Protein AF-A0A2A4NKQ2-F1 (afdb_monomer)

Radius of gyration: 28.57 Å; Cα contacts (8 Å, |Δi|>4): 160; chains: 1; bounding box: 77×59×78 Å

Secondary structure (DSSP, 8-state):
-----HHHHHHHHHHHHHHHHHHHHHHHHHHHHHHHHHHHHHHHHHHHHHHHHHHHHHHHHHH---HHHHHHHHHHHHHHHTSS---HHHHHHHHHHHHHHHHHH---TTHHHHHHHHHHHHHHSTT-HHHHHHHHHHHHHTT-HHHHHHHHHHHHHHHHHTT-TTHHHHHHHHHHHHHHHS--

Structure (mmCIF, N/CA/C/O backbone):
data_AF-A0A2A4NKQ2-F1
#
_entry.id   AF-A0A2A4NKQ2-F1
#
loop_
_atom_site.group_PDB
_atom_site.id
_atom_site.type_symbol
_atom_site.label_atom_id
_atom_site.label_alt_id
_atom_site.label_comp_id
_atom_site.label_asym_id
_atom_site.label_entity_id
_atom_site.label_seq_id
_atom_site.pdbx_PDB_ins_code
_atom_site.Cartn_x
_atom_site.Cartn_y
_atom_site.Cartn_z
_atom_site.occupancy
_atom_site.B_iso_or_equiv
_atom_site.auth_seq_id
_atom_site.auth_comp_id
_atom_site.auth_asym_id
_atom_site.auth_atom_id
_atom_site.pdbx_PDB_model_num
ATOM 1 N N . MET A 1 1 ? 57.381 -32.556 -53.260 1.00 47.56 1 MET A N 1
ATOM 2 C CA . MET A 1 1 ? 55.908 -32.404 -53.300 1.00 47.56 1 MET A CA 1
ATOM 3 C C . MET A 1 1 ? 55.298 -33.378 -52.293 1.00 47.56 1 MET A C 1
ATOM 5 O O . MET A 1 1 ? 55.280 -34.574 -52.554 1.00 47.56 1 MET A O 1
ATOM 9 N N . ILE A 1 2 ? 54.915 -32.916 -51.099 1.00 49.97 2 ILE A N 1
ATOM 10 C CA . ILE A 1 2 ? 54.406 -33.795 -50.029 1.00 49.97 2 ILE A CA 1
ATOM 11 C C . ILE A 1 2 ? 52.926 -34.096 -50.314 1.00 49.97 2 ILE A C 1
ATOM 13 O O . ILE A 1 2 ? 52.083 -33.211 -50.200 1.00 49.97 2 ILE A O 1
ATOM 17 N N . LYS A 1 3 ? 52.595 -35.333 -50.713 1.00 57.56 3 LYS A N 1
ATOM 18 C CA . LYS A 1 3 ? 51.201 -35.795 -50.844 1.00 57.56 3 LYS A CA 1
ATOM 19 C C . LYS A 1 3 ? 50.626 -36.039 -49.445 1.00 57.56 3 LYS A C 1
ATOM 21 O O . LYS A 1 3 ? 50.961 -37.032 -48.804 1.00 57.56 3 LYS A O 1
ATOM 26 N N . MET A 1 4 ? 49.756 -35.151 -48.970 1.00 58.09 4 MET A N 1
ATOM 27 C CA . MET A 1 4 ? 48.982 -35.398 -47.749 1.00 58.09 4 MET A CA 1
ATOM 28 C C . MET A 1 4 ? 48.047 -36.602 -47.934 1.00 58.09 4 MET A C 1
ATOM 30 O O . MET A 1 4 ? 47.372 -36.732 -48.956 1.00 58.09 4 MET A O 1
ATOM 34 N N . LYS A 1 5 ? 47.986 -37.484 -46.927 1.00 72.19 5 LYS A N 1
ATOM 35 C CA . LYS A 1 5 ? 47.031 -38.603 -46.886 1.00 72.19 5 LYS A CA 1
ATOM 36 C C . LYS A 1 5 ? 45.604 -38.053 -46.738 1.00 72.19 5 LYS A C 1
ATOM 38 O O . LYS A 1 5 ? 45.394 -37.114 -45.974 1.00 72.19 5 LYS A O 1
ATOM 43 N N . LYS A 1 6 ? 44.615 -38.657 -47.416 1.00 73.81 6 LYS A N 1
ATOM 44 C CA . LYS A 1 6 ? 43.181 -38.278 -47.339 1.00 73.81 6 LYS A CA 1
ATOM 45 C C . LYS A 1 6 ? 42.664 -38.134 -45.896 1.00 73.81 6 LYS A C 1
ATOM 47 O O . LYS A 1 6 ? 41.862 -37.247 -45.632 1.00 73.81 6 LYS A O 1
ATOM 52 N N . SER A 1 7 ? 43.170 -38.945 -44.963 1.00 73.94 7 SER A N 1
ATOM 53 C CA . SER A 1 7 ? 42.863 -38.859 -43.526 1.00 73.94 7 SER A CA 1
ATOM 54 C C . SER A 1 7 ? 43.213 -37.500 -42.910 1.00 73.94 7 SER A C 1
ATOM 56 O O . SER A 1 7 ? 42.462 -36.989 -42.087 1.00 73.94 7 SER A O 1
ATOM 58 N N . ASN A 1 8 ? 44.316 -36.881 -43.340 1.00 77.62 8 ASN A N 1
ATOM 59 C CA . ASN A 1 8 ? 44.769 -35.592 -42.817 1.00 77.62 8 ASN A CA 1
ATOM 60 C C . ASN A 1 8 ? 43.910 -34.440 -43.351 1.00 77.62 8 ASN A C 1
ATOM 62 O O . ASN A 1 8 ? 43.733 -33.445 -42.659 1.00 77.62 8 ASN A O 1
ATOM 66 N N . ILE A 1 9 ? 43.356 -34.585 -44.560 1.00 78.81 9 ILE A N 1
ATOM 67 C CA . ILE A 1 9 ? 42.426 -33.609 -45.145 1.00 78.81 9 ILE A CA 1
ATOM 68 C C . ILE A 1 9 ? 41.095 -33.645 -44.387 1.00 78.81 9 ILE A C 1
ATOM 70 O O . ILE A 1 9 ? 40.606 -32.601 -43.977 1.00 78.81 9 ILE A O 1
ATOM 74 N N . ILE A 1 10 ? 40.553 -34.841 -44.124 1.00 80.62 10 ILE A N 1
ATOM 75 C CA . ILE A 1 10 ? 39.303 -35.010 -43.362 1.00 80.62 10 ILE A CA 1
ATOM 76 C C . ILE A 1 10 ? 39.453 -34.463 -41.937 1.00 80.62 10 ILE A C 1
ATOM 78 O O . ILE A 1 10 ? 38.580 -33.740 -41.460 1.00 80.62 10 ILE A O 1
ATOM 82 N N . LEU A 1 11 ? 40.578 -34.756 -41.275 1.00 81.56 11 LEU A N 1
ATOM 83 C CA . LEU A 1 11 ? 40.859 -34.243 -39.934 1.00 81.56 11 LEU A CA 1
ATOM 84 C C . LEU A 1 11 ? 40.981 -32.711 -39.921 1.00 81.56 11 LEU A C 1
ATOM 86 O O . LEU A 1 11 ? 40.411 -32.064 -39.047 1.00 81.56 11 LEU A O 1
ATOM 90 N N . ALA A 1 12 ? 41.669 -32.125 -40.905 1.00 81.06 12 ALA A N 1
ATOM 91 C CA . ALA A 1 12 ? 41.778 -30.674 -41.033 1.00 81.06 12 ALA A CA 1
ATOM 92 C C . ALA A 1 12 ? 40.407 -30.017 -41.267 1.00 81.06 12 ALA A C 1
ATOM 94 O O . ALA A 1 12 ? 40.087 -29.025 -40.616 1.00 81.06 12 ALA A O 1
ATOM 95 N N . SER A 1 13 ? 39.565 -30.592 -42.130 1.00 81.75 13 SER A N 1
ATOM 96 C CA . SER A 1 13 ? 38.202 -30.099 -42.364 1.00 81.75 13 SER A CA 1
ATOM 97 C C . SER A 1 13 ? 37.326 -30.179 -41.112 1.00 81.75 13 SER A C 1
ATOM 99 O O . SER A 1 13 ? 36.590 -29.236 -40.828 1.00 81.75 13 SER A O 1
ATOM 101 N N . LEU A 1 14 ? 37.431 -31.260 -40.332 1.00 87.12 14 LEU A N 1
ATOM 102 C CA . LEU A 1 14 ? 36.694 -31.409 -39.076 1.00 87.12 14 LEU A CA 1
ATOM 103 C C . LEU A 1 14 ? 37.141 -30.379 -38.027 1.00 87.12 14 LEU A C 1
ATOM 105 O O . LEU A 1 14 ? 36.300 -29.777 -37.364 1.00 87.12 14 LEU A O 1
ATOM 109 N N . LEU A 1 15 ? 38.448 -30.132 -37.904 1.00 88.00 15 LEU A N 1
ATOM 110 C CA . LEU A 1 15 ? 38.985 -29.124 -36.984 1.00 88.00 15 LEU A CA 1
ATOM 111 C C . LEU A 1 15 ? 38.539 -27.708 -37.362 1.00 88.00 15 LEU A C 1
ATOM 113 O O . LEU A 1 15 ? 38.156 -26.937 -36.485 1.00 88.00 15 LEU A O 1
ATOM 117 N N . VAL A 1 16 ? 38.527 -27.383 -38.658 1.00 87.50 16 VAL A N 1
ATOM 118 C CA . VAL A 1 16 ? 37.997 -26.102 -39.150 1.00 87.50 16 VAL A CA 1
ATOM 119 C C . VAL A 1 16 ? 36.506 -25.980 -38.837 1.00 87.50 16 VAL A C 1
ATOM 121 O O . VAL A 1 16 ? 36.079 -24.940 -38.344 1.00 87.50 16 VAL A O 1
ATOM 124 N N . PHE A 1 17 ? 35.717 -27.036 -39.050 1.00 87.81 17 PHE A N 1
ATOM 125 C CA . PHE A 1 17 ? 34.289 -27.029 -38.725 1.00 87.81 17 PHE A CA 1
ATOM 126 C C . PHE A 1 17 ? 34.034 -26.801 -37.227 1.00 87.81 17 PHE A C 1
ATOM 128 O O . PHE A 1 17 ? 33.224 -25.949 -36.870 1.00 87.81 17 PHE A O 1
ATOM 135 N N . ILE A 1 18 ? 34.764 -27.496 -36.347 1.00 88.12 18 ILE A N 1
ATOM 136 C CA . ILE A 1 18 ? 34.655 -27.325 -34.889 1.00 88.12 18 ILE A CA 1
ATOM 137 C C . ILE A 1 18 ? 35.057 -25.905 -34.475 1.00 88.12 18 ILE A C 1
ATOM 139 O O . ILE A 1 18 ? 34.362 -25.281 -33.671 1.00 88.12 18 ILE A O 1
ATOM 143 N N . ALA A 1 19 ? 36.144 -25.366 -35.033 1.00 87.12 19 ALA A N 1
ATOM 144 C CA . ALA A 1 19 ? 36.579 -24.002 -34.747 1.00 87.12 19 ALA A CA 1
ATOM 145 C C . ALA A 1 19 ? 35.519 -22.970 -35.169 1.00 87.12 19 ALA A C 1
ATOM 147 O O . ALA A 1 19 ? 35.167 -22.099 -34.375 1.00 87.12 19 ALA A O 1
ATOM 148 N N . VAL A 1 20 ? 34.950 -23.105 -36.373 1.00 85.31 20 VAL A N 1
ATOM 149 C CA . VAL A 1 20 ? 33.880 -22.220 -36.864 1.00 85.31 20 VAL A CA 1
ATOM 150 C C . VAL A 1 20 ? 32.626 -22.338 -35.997 1.00 85.31 20 VAL A C 1
ATOM 152 O O . VAL A 1 20 ? 32.102 -21.316 -35.563 1.00 85.31 20 VAL A O 1
ATOM 155 N N . ALA A 1 21 ? 32.178 -23.553 -35.670 1.00 83.75 21 ALA A N 1
ATOM 156 C CA . ALA A 1 21 ? 31.016 -23.769 -34.805 1.00 83.75 21 ALA A CA 1
ATOM 157 C C . ALA A 1 21 ? 31.212 -23.154 -33.407 1.00 83.75 21 ALA A C 1
ATOM 159 O O . ALA A 1 21 ? 30.302 -22.527 -32.869 1.00 83.75 21 ALA A O 1
ATOM 160 N N . THR A 1 22 ? 32.418 -23.265 -32.843 1.00 82.31 22 THR A N 1
ATOM 161 C CA . THR A 1 22 ? 32.756 -22.680 -31.536 1.00 82.31 22 THR A CA 1
ATOM 162 C C . THR A 1 22 ? 32.746 -21.150 -31.583 1.00 82.31 22 THR A C 1
ATOM 164 O O . THR A 1 22 ? 32.275 -20.504 -30.649 1.00 82.31 22 THR A O 1
ATOM 167 N N . ILE A 1 23 ? 33.238 -20.552 -32.674 1.00 85.06 23 ILE A N 1
ATOM 168 C CA . ILE A 1 23 ? 33.187 -19.099 -32.888 1.00 85.06 23 ILE A CA 1
ATOM 169 C C . ILE A 1 23 ? 31.735 -18.624 -33.004 1.00 85.06 23 ILE A C 1
ATOM 171 O O . ILE A 1 23 ? 31.374 -17.660 -32.334 1.00 85.06 23 ILE A O 1
ATOM 175 N N . VAL A 1 24 ? 30.898 -19.313 -33.788 1.00 80.12 24 VAL A N 1
ATOM 176 C CA . VAL A 1 24 ? 29.474 -18.968 -33.955 1.00 80.12 24 VAL A CA 1
ATOM 177 C C . VAL A 1 24 ? 28.731 -19.036 -32.619 1.00 80.12 24 VAL A C 1
ATOM 179 O O . VAL A 1 24 ? 28.112 -18.052 -32.226 1.00 80.12 24 VAL A O 1
ATOM 182 N N . LEU A 1 25 ? 28.878 -20.128 -31.859 1.00 79.25 25 LEU A N 1
ATOM 183 C CA . LEU A 1 25 ? 28.248 -20.265 -30.539 1.00 79.25 25 LEU A CA 1
ATOM 184 C C . LEU A 1 25 ? 28.703 -19.178 -29.553 1.00 79.25 25 LEU A C 1
ATOM 186 O O . LEU A 1 25 ? 27.893 -18.657 -28.788 1.00 79.25 25 LEU A O 1
ATOM 190 N N . ASN A 1 26 ? 29.984 -18.801 -29.581 1.00 83.00 26 ASN A N 1
ATOM 191 C CA . ASN A 1 26 ? 30.499 -17.716 -28.747 1.00 83.00 26 ASN A CA 1
ATOM 192 C C . ASN A 1 26 ? 29.949 -16.341 -29.153 1.00 83.00 26 ASN A C 1
ATOM 194 O O . ASN A 1 26 ? 29.740 -15.495 -28.282 1.00 83.00 26 ASN A O 1
ATOM 198 N N . ILE A 1 27 ? 29.730 -16.095 -30.449 1.00 78.25 27 ILE A N 1
ATOM 199 C CA . ILE A 1 27 ? 29.107 -14.857 -30.936 1.00 78.25 27 ILE A CA 1
ATOM 200 C C . ILE A 1 27 ? 27.643 -14.804 -30.490 1.00 78.25 27 ILE A C 1
ATOM 202 O O . ILE A 1 27 ? 27.248 -13.815 -29.873 1.00 78.25 27 ILE A O 1
ATOM 206 N N . ASP A 1 28 ? 26.875 -15.875 -30.702 1.00 73.44 28 ASP A N 1
ATOM 207 C CA . ASP A 1 28 ? 25.464 -15.954 -30.300 1.00 73.44 28 ASP A CA 1
ATOM 208 C C . ASP A 1 28 ? 25.292 -15.795 -28.784 1.00 73.44 28 ASP A C 1
ATOM 210 O O . ASP A 1 28 ? 24.414 -15.064 -28.318 1.00 73.44 28 ASP A O 1
ATOM 214 N N . PHE A 1 29 ? 26.163 -16.428 -27.990 1.00 77.31 29 PHE A N 1
ATOM 215 C CA . PHE A 1 29 ? 26.170 -16.268 -26.537 1.00 77.31 29 PHE A CA 1
ATOM 216 C C . PHE A 1 29 ? 26.411 -14.809 -26.127 1.00 77.31 29 PHE A C 1
ATOM 218 O O . PHE A 1 29 ? 25.642 -14.255 -25.340 1.00 77.31 29 PHE A O 1
ATOM 225 N N . LYS A 1 30 ? 27.429 -14.153 -26.701 1.00 80.12 30 LYS A N 1
ATOM 226 C CA . LYS A 1 30 ? 27.732 -12.744 -26.405 1.00 80.12 30 LYS A CA 1
ATOM 227 C C . LYS A 1 30 ? 26.611 -11.804 -26.844 1.00 80.12 30 LYS A C 1
ATOM 229 O O . LYS A 1 30 ? 26.289 -10.873 -26.113 1.00 80.12 30 LYS A O 1
ATOM 234 N N . MET A 1 31 ? 25.994 -12.042 -28.002 1.00 70.19 31 MET A N 1
ATOM 235 C CA . MET A 1 31 ? 24.856 -11.244 -28.469 1.00 70.19 31 MET A CA 1
ATOM 236 C C . MET A 1 31 ? 23.655 -11.360 -27.523 1.00 70.19 31 MET A C 1
ATOM 238 O O . MET A 1 31 ? 23.032 -10.350 -27.194 1.00 70.19 31 MET A O 1
ATOM 242 N N . ASN A 1 32 ? 23.368 -12.565 -27.024 1.00 76.88 32 ASN A N 1
ATOM 243 C CA . ASN A 1 32 ? 22.313 -12.779 -26.033 1.00 76.88 32 ASN A CA 1
ATOM 244 C C . ASN A 1 32 ? 22.626 -12.115 -24.685 1.00 76.88 32 ASN A C 1
ATOM 246 O O . ASN A 1 32 ? 21.731 -11.540 -24.064 1.00 76.88 32 ASN A O 1
ATOM 250 N N . GLU A 1 33 ? 23.886 -12.146 -24.245 1.00 81.88 33 GLU A N 1
ATOM 251 C CA . GLU A 1 33 ? 24.326 -11.463 -23.026 1.00 81.88 33 GLU A CA 1
ATOM 252 C C . GLU A 1 33 ? 24.144 -9.939 -23.129 1.00 81.88 33 GLU A C 1
ATOM 254 O O . GLU A 1 33 ? 23.622 -9.318 -22.202 1.00 81.88 33 GLU A O 1
ATOM 259 N N . VAL A 1 34 ? 24.515 -9.335 -24.265 1.00 79.75 34 VAL A N 1
ATOM 260 C CA . VAL A 1 34 ? 24.321 -7.897 -24.524 1.00 79.75 34 VAL A CA 1
ATOM 261 C C . VAL A 1 34 ? 22.834 -7.542 -24.529 1.00 79.75 34 VAL A C 1
ATOM 263 O O . VAL A 1 34 ? 22.413 -6.666 -23.778 1.00 79.75 34 VAL A O 1
ATOM 266 N N . ALA A 1 35 ? 22.007 -8.281 -25.274 1.00 76.81 35 ALA A N 1
ATOM 267 C CA . ALA A 1 35 ? 20.566 -8.027 -25.326 1.00 76.81 35 ALA A CA 1
ATOM 268 C C . ALA A 1 35 ? 19.883 -8.174 -23.952 1.00 76.81 35 ALA A C 1
ATOM 270 O O . ALA A 1 35 ? 18.901 -7.486 -23.658 1.00 76.81 35 ALA A O 1
ATOM 271 N N . TYR A 1 36 ? 20.379 -9.074 -23.100 1.00 75.94 36 TYR A N 1
ATOM 272 C CA . TYR A 1 36 ? 19.908 -9.214 -21.725 1.00 75.94 36 TYR A CA 1
ATOM 273 C C . TYR A 1 36 ? 20.306 -8.013 -20.854 1.00 75.94 36 TYR A C 1
ATOM 275 O O . TYR A 1 36 ? 19.460 -7.488 -20.122 1.00 75.94 36 TYR A O 1
ATOM 283 N N . LYS A 1 37 ? 21.558 -7.546 -20.958 1.00 77.00 37 LYS A N 1
ATOM 284 C CA . LYS A 1 37 ? 22.044 -6.352 -20.247 1.00 77.00 37 LYS A CA 1
ATOM 285 C C . LYS A 1 37 ? 21.251 -5.107 -20.634 1.00 77.00 37 LYS A C 1
ATOM 287 O O . LYS A 1 37 ? 20.730 -4.446 -19.741 1.00 77.00 37 LYS A O 1
ATOM 292 N N . ASP A 1 38 ? 21.026 -4.872 -21.924 1.00 79.00 38 ASP A N 1
ATOM 293 C CA . ASP A 1 38 ? 20.244 -3.725 -22.406 1.00 79.00 38 ASP A CA 1
ATOM 294 C C . ASP A 1 38 ? 18.814 -3.732 -21.842 1.00 79.00 38 ASP A C 1
ATOM 296 O O . ASP A 1 38 ? 18.290 -2.714 -21.381 1.00 79.00 38 ASP A O 1
ATOM 300 N N . LYS A 1 39 ? 18.165 -4.905 -21.809 1.00 76.94 39 LYS A N 1
ATOM 301 C CA . LYS A 1 39 ? 16.825 -5.052 -21.215 1.00 76.94 39 LYS A CA 1
ATOM 302 C C . LYS A 1 39 ? 16.825 -4.761 -19.715 1.00 76.94 39 LYS A C 1
ATOM 304 O O . LYS A 1 39 ? 15.887 -4.127 -19.224 1.00 76.94 39 LYS A O 1
ATOM 309 N N . MET A 1 40 ? 17.849 -5.212 -18.992 1.00 75.75 40 MET A N 1
ATOM 310 C CA . MET A 1 40 ? 18.010 -4.921 -17.566 1.00 75.75 40 MET A CA 1
ATOM 311 C C . MET A 1 40 ? 18.240 -3.428 -17.321 1.00 75.75 40 MET A C 1
ATOM 313 O O . MET A 1 40 ? 17.573 -2.853 -16.463 1.00 75.75 40 MET A O 1
ATOM 317 N N . GLU A 1 41 ? 19.102 -2.777 -18.100 1.00 76.88 41 GLU A N 1
ATOM 318 C CA . GLU A 1 41 ? 19.365 -1.338 -17.991 1.00 76.88 41 GLU A CA 1
ATOM 319 C C . GLU A 1 41 ? 18.103 -0.509 -18.251 1.00 76.88 41 GLU A C 1
ATOM 321 O O . GLU A 1 41 ? 17.759 0.370 -17.456 1.00 76.88 41 GLU A O 1
ATOM 326 N N . ILE A 1 42 ? 17.336 -0.846 -19.295 1.00 77.94 42 ILE A N 1
ATOM 327 C CA . ILE A 1 42 ? 16.048 -0.201 -19.582 1.00 77.94 42 ILE A CA 1
ATOM 328 C C . ILE A 1 42 ? 15.061 -0.409 -18.425 1.00 77.94 42 ILE A C 1
ATOM 330 O O . ILE A 1 42 ? 14.342 0.526 -18.055 1.00 77.94 42 ILE A O 1
ATOM 334 N N . LYS A 1 43 ? 15.008 -1.615 -17.841 1.00 84.25 43 LYS A N 1
ATOM 335 C CA . LYS A 1 43 ? 14.144 -1.908 -16.687 1.00 84.25 43 LYS A CA 1
ATOM 336 C C . LYS A 1 43 ? 14.531 -1.042 -15.484 1.00 84.25 43 LYS A C 1
ATOM 338 O O . LYS A 1 43 ? 13.657 -0.396 -14.907 1.00 84.25 43 LYS A O 1
ATOM 343 N N . VAL A 1 44 ? 15.819 -0.983 -15.142 1.00 84.31 44 VAL A N 1
ATOM 344 C CA . VAL A 1 44 ? 16.338 -0.196 -14.010 1.00 84.31 44 VAL A CA 1
ATOM 345 C C . VAL A 1 44 ? 16.083 1.296 -14.217 1.00 84.31 44 VAL A C 1
ATOM 347 O O . VAL A 1 44 ? 15.589 1.970 -13.312 1.00 84.31 44 VAL A O 1
ATOM 350 N N . PHE A 1 45 ? 16.340 1.818 -15.419 1.00 85.75 45 PHE A N 1
ATOM 351 C CA . PHE A 1 45 ? 16.077 3.218 -15.744 1.00 85.75 45 PHE A CA 1
ATOM 352 C C . PHE A 1 45 ? 14.592 3.577 -15.583 1.00 85.75 45 PHE A C 1
ATOM 354 O O . PHE A 1 45 ? 14.255 4.573 -14.936 1.00 85.75 45 PHE A O 1
ATOM 361 N N . LYS A 1 46 ? 13.687 2.747 -16.122 1.00 89.12 46 LYS A N 1
ATOM 362 C CA . LYS A 1 46 ? 12.235 2.949 -15.980 1.00 89.12 46 LYS A CA 1
ATOM 363 C C . LYS A 1 46 ? 11.789 2.884 -14.521 1.00 89.12 46 LYS A C 1
ATOM 365 O O . LYS A 1 46 ? 11.016 3.739 -14.097 1.00 89.12 46 LYS A O 1
ATOM 370 N N . LEU A 1 47 ? 12.298 1.921 -13.752 1.00 90.38 47 LEU A N 1
ATOM 371 C CA . LEU A 1 47 ? 11.978 1.780 -12.333 1.00 90.38 47 LEU A CA 1
ATOM 372 C C . LEU A 1 47 ? 12.397 3.021 -11.534 1.00 90.38 47 LEU A C 1
ATOM 374 O O . LEU A 1 47 ? 11.594 3.563 -10.777 1.00 90.38 47 LEU A O 1
ATOM 378 N N . ASN A 1 48 ? 13.618 3.517 -11.752 1.00 92.38 48 ASN A N 1
ATOM 379 C CA . ASN A 1 48 ? 14.113 4.728 -11.095 1.00 92.38 48 ASN A CA 1
ATOM 380 C C . ASN A 1 48 ? 13.260 5.954 -11.435 1.00 92.38 48 ASN A C 1
ATOM 382 O O . ASN A 1 48 ? 12.968 6.770 -10.558 1.00 92.38 48 ASN A O 1
ATOM 386 N N . LYS A 1 49 ? 12.810 6.067 -12.691 1.00 95.06 49 LYS A N 1
ATOM 387 C CA . LYS A 1 49 ? 11.867 7.113 -13.093 1.00 95.06 49 LYS A CA 1
ATOM 388 C C . LYS A 1 49 ? 10.539 6.987 -12.343 1.00 95.06 49 LYS A C 1
ATOM 390 O O . LYS A 1 49 ? 10.099 7.968 -11.754 1.00 95.06 49 LYS A O 1
ATOM 395 N N . TYR A 1 50 ? 9.931 5.800 -12.308 1.00 95.81 50 TYR A N 1
ATOM 396 C CA . TYR A 1 50 ? 8.660 5.585 -11.605 1.00 95.81 50 TYR A CA 1
ATOM 397 C C . TYR A 1 50 ? 8.762 5.863 -10.108 1.00 95.81 50 TYR A C 1
ATOM 399 O O . TYR A 1 50 ? 7.876 6.505 -9.550 1.00 95.81 50 TYR A O 1
ATOM 407 N N . ARG A 1 51 ? 9.864 5.461 -9.470 1.00 96.75 51 ARG A N 1
ATOM 408 C CA . ARG A 1 51 ? 10.138 5.783 -8.069 1.00 96.75 51 ARG A CA 1
ATOM 409 C C . ARG A 1 51 ? 10.209 7.292 -7.837 1.00 96.75 51 ARG A C 1
ATOM 411 O O . ARG A 1 51 ? 9.575 7.807 -6.919 1.00 96.75 51 ARG A O 1
ATOM 418 N N . LYS A 1 52 ? 10.965 8.013 -8.672 1.00 97.50 52 LYS A N 1
ATOM 419 C CA . LYS A 1 52 ? 11.063 9.477 -8.585 1.00 97.50 52 LYS A CA 1
ATOM 420 C C . LYS A 1 52 ? 9.692 10.128 -8.763 1.00 97.50 52 LYS A C 1
ATOM 422 O O . LYS A 1 52 ? 9.318 10.983 -7.965 1.00 97.50 52 LYS A O 1
ATOM 427 N N . ASP A 1 53 ? 8.943 9.706 -9.778 1.00 97.94 53 ASP A N 1
ATOM 428 C CA . ASP A 1 53 ? 7.614 10.239 -10.073 1.00 97.94 53 ASP A CA 1
ATOM 429 C C . ASP A 1 53 ? 6.641 9.995 -8.909 1.00 97.94 53 ASP A C 1
ATOM 431 O O . ASP A 1 53 ? 5.912 10.917 -8.538 1.00 97.94 53 ASP A O 1
ATOM 435 N N . PHE A 1 54 ? 6.677 8.805 -8.297 1.00 98.25 54 PHE A N 1
ATOM 436 C CA . PHE A 1 54 ? 5.926 8.477 -7.084 1.00 98.25 54 PHE A CA 1
ATOM 437 C C . PHE A 1 54 ? 6.214 9.475 -5.958 1.00 98.25 54 PHE A C 1
ATOM 439 O O . PHE A 1 54 ? 5.284 10.139 -5.496 1.00 98.25 54 PHE A O 1
ATOM 446 N N . HIS A 1 55 ? 7.481 9.648 -5.567 1.00 98.06 55 HIS A N 1
ATOM 447 C CA . HIS A 1 55 ? 7.835 10.556 -4.473 1.00 98.06 55 HIS A CA 1
ATOM 448 C C . HIS A 1 55 ? 7.437 12.004 -4.773 1.00 98.06 55 HIS A C 1
ATOM 450 O O . HIS A 1 55 ? 6.843 12.652 -3.921 1.00 98.06 55 HIS A O 1
ATOM 456 N N . VAL A 1 56 ? 7.676 12.490 -5.997 1.00 98.31 56 VAL A N 1
ATOM 457 C CA . VAL A 1 56 ? 7.253 13.841 -6.404 1.00 98.31 56 VAL A CA 1
ATOM 458 C C . VAL A 1 56 ? 5.737 14.004 -6.283 1.00 98.31 56 VAL A C 1
ATOM 460 O O . VAL A 1 56 ? 5.272 15.007 -5.753 1.00 98.31 56 VAL A O 1
ATOM 463 N N . SER A 1 57 ? 4.954 13.027 -6.748 1.00 98.12 57 SER A N 1
ATOM 464 C CA . SER A 1 57 ? 3.490 13.107 -6.655 1.00 98.12 57 SER A CA 1
ATOM 465 C C . SER A 1 57 ? 2.967 13.021 -5.226 1.00 98.12 57 SER A C 1
ATOM 467 O O . SER A 1 57 ? 1.973 13.664 -4.904 1.00 98.12 57 SER A O 1
ATOM 469 N N . LEU A 1 58 ? 3.647 12.267 -4.362 1.00 97.44 58 LEU A N 1
ATOM 470 C CA . LEU A 1 58 ? 3.298 12.171 -2.953 1.00 97.44 58 LEU A CA 1
ATOM 471 C C . LEU A 1 58 ? 3.578 13.486 -2.214 1.00 97.44 58 LEU A C 1
ATOM 473 O O . LEU A 1 58 ? 2.755 13.897 -1.403 1.00 97.44 58 LEU A O 1
ATOM 477 N N . GLU A 1 59 ? 4.691 14.164 -2.504 1.00 97.44 59 GLU A N 1
ATOM 478 C CA . GLU A 1 59 ? 4.953 15.501 -1.951 1.00 97.44 59 GLU A CA 1
ATOM 479 C C . GLU A 1 59 ? 3.922 16.522 -2.452 1.00 97.44 59 GLU A C 1
ATOM 481 O O . GLU A 1 59 ? 3.308 17.210 -1.646 1.00 97.44 59 GLU A O 1
ATOM 486 N N . GLN A 1 60 ? 3.604 16.528 -3.751 1.00 97.00 60 GLN A N 1
A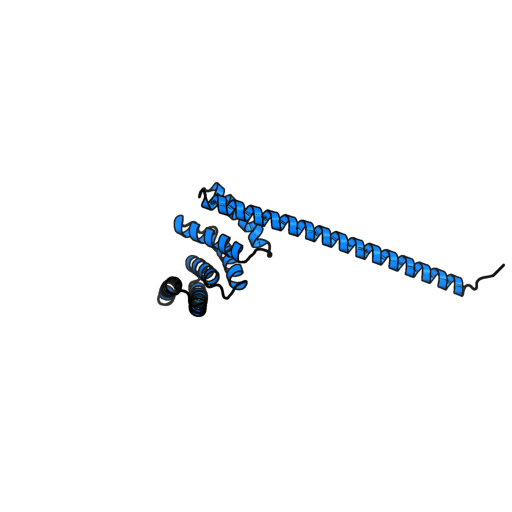TOM 487 C CA . GLN A 1 60 ? 2.549 17.393 -4.305 1.00 97.00 60 GLN A CA 1
ATOM 488 C C . GLN A 1 60 ? 1.182 17.169 -3.643 1.00 97.00 60 GLN A C 1
ATOM 490 O O . GLN A 1 60 ? 0.429 18.120 -3.436 1.00 97.00 60 GLN A O 1
ATOM 495 N N . LEU A 1 61 ? 0.854 15.914 -3.317 1.00 95.62 61 LEU A N 1
ATOM 496 C CA . LEU A 1 61 ? -0.374 15.568 -2.609 1.00 95.62 61 LEU A CA 1
ATOM 497 C C . LEU A 1 61 ? -0.388 16.126 -1.178 1.00 95.62 61 LEU A C 1
ATOM 499 O O . LEU A 1 61 ? -1.429 16.600 -0.726 1.00 95.62 61 LEU A O 1
ATOM 503 N N . LYS A 1 62 ? 0.751 16.073 -0.474 1.00 93.31 62 LYS A N 1
ATOM 504 C CA . LYS A 1 62 ? 0.901 16.635 0.879 1.00 93.31 62 LYS A CA 1
ATOM 505 C C . LYS A 1 62 ? 0.817 18.158 0.874 1.00 93.31 62 LYS A C 1
ATOM 507 O O . LYS A 1 62 ? 0.181 18.718 1.761 1.00 93.31 62 LYS A O 1
ATOM 512 N N . ASP A 1 63 ? 1.428 18.800 -0.120 1.00 94.12 63 ASP A N 1
ATOM 513 C CA . ASP A 1 63 ? 1.417 20.256 -0.270 1.00 94.12 63 ASP A CA 1
ATOM 514 C C . ASP A 1 63 ? 0.013 20.776 -0.593 1.00 94.12 63 ASP A C 1
ATOM 516 O O . ASP A 1 63 ? -0.411 21.818 -0.092 1.00 94.12 63 ASP A O 1
ATOM 520 N N . SER A 1 64 ? -0.725 20.061 -1.448 1.00 94.19 64 SER A N 1
ATOM 521 C CA . SER A 1 64 ? -2.074 20.455 -1.841 1.00 94.19 64 SER A CA 1
ATOM 522 C C . SER A 1 64 ? -2.932 19.258 -2.250 1.00 94.19 64 SER A C 1
ATOM 524 O O . SER A 1 64 ? -2.738 18.646 -3.306 1.00 94.19 64 SER A O 1
ATOM 526 N N . MET A 1 65 ? -3.947 18.969 -1.436 1.00 91.69 65 MET A N 1
ATOM 527 C CA . MET A 1 65 ? -4.932 17.923 -1.699 1.00 91.69 65 MET A CA 1
ATOM 528 C C . MET A 1 65 ? -5.975 18.410 -2.718 1.00 91.69 65 MET A C 1
ATOM 530 O O . MET A 1 65 ? -7.024 18.944 -2.364 1.00 91.69 65 MET A O 1
ATOM 534 N N . THR A 1 66 ? -5.668 18.240 -4.005 1.00 95.12 66 THR A N 1
ATOM 535 C CA . THR A 1 66 ? -6.589 18.497 -5.126 1.00 95.12 66 THR A CA 1
ATOM 536 C C . THR A 1 66 ? -6.881 17.205 -5.880 1.00 95.12 66 THR A C 1
ATOM 538 O O . THR A 1 66 ? -6.042 16.306 -5.894 1.00 95.12 66 THR A O 1
ATOM 541 N N . ILE A 1 67 ? -8.019 17.131 -6.584 1.00 93.31 67 ILE A N 1
ATOM 542 C CA . ILE A 1 67 ? -8.370 15.972 -7.433 1.00 93.31 67 ILE A CA 1
ATOM 543 C C . ILE A 1 67 ? -7.243 15.666 -8.432 1.00 93.31 67 ILE A C 1
ATOM 545 O O . ILE A 1 67 ? -6.813 14.528 -8.562 1.00 93.31 67 ILE A O 1
ATOM 549 N N . LYS A 1 68 ? -6.668 16.698 -9.061 1.00 96.69 68 LYS A N 1
ATOM 550 C CA . LYS A 1 68 ? -5.543 16.541 -9.994 1.00 96.69 68 LYS A CA 1
ATOM 551 C C . LYS A 1 68 ? -4.312 15.906 -9.335 1.00 96.69 68 LYS A C 1
ATOM 553 O O . LYS A 1 68 ? -3.666 15.048 -9.939 1.00 96.69 68 LYS A O 1
ATOM 558 N N . ASN A 1 69 ? -3.955 16.347 -8.128 1.00 97.12 69 ASN A N 1
ATOM 559 C CA . ASN A 1 69 ? -2.806 15.794 -7.407 1.00 97.12 69 ASN A CA 1
ATOM 560 C C . ASN A 1 69 ? -3.092 14.368 -6.925 1.00 97.12 69 ASN A C 1
ATOM 562 O O . ASN A 1 69 ? -2.202 13.524 -7.004 1.00 97.12 69 ASN A O 1
ATOM 566 N N . TRP A 1 70 ? -4.327 14.089 -6.508 1.00 97.19 70 TRP A N 1
ATOM 567 C CA . TRP A 1 70 ? -4.794 12.752 -6.152 1.00 97.19 70 TRP A CA 1
ATOM 568 C C . TRP A 1 70 ? -4.713 11.778 -7.333 1.00 97.19 70 TRP A C 1
ATOM 570 O O . TRP A 1 70 ? -4.049 10.748 -7.224 1.00 97.19 70 TRP A O 1
ATOM 580 N N . ASP A 1 71 ? -5.270 12.134 -8.491 1.00 97.19 71 ASP A N 1
ATOM 581 C CA . ASP A 1 71 ? -5.238 11.299 -9.699 1.00 97.19 71 ASP A CA 1
ATOM 582 C C . ASP A 1 71 ? -3.799 11.035 -10.165 1.00 97.19 71 ASP A C 1
ATOM 584 O O . ASP A 1 71 ? -3.418 9.900 -10.470 1.00 97.19 71 ASP A O 1
ATOM 588 N N . SER A 1 72 ? -2.962 12.081 -10.162 1.00 97.88 72 SER A N 1
ATOM 589 C CA . SER A 1 72 ? -1.527 11.987 -10.463 1.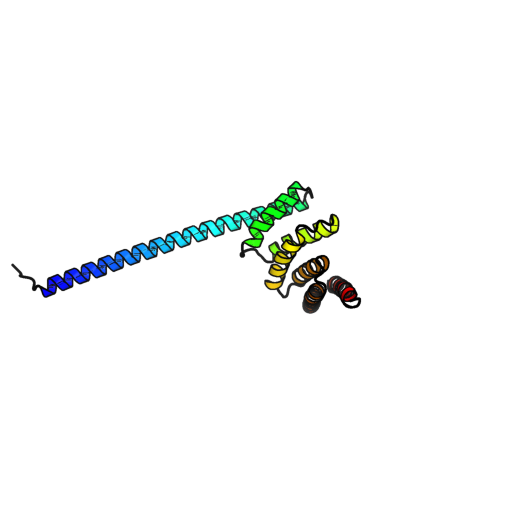00 97.88 72 SER A CA 1
ATOM 590 C C . SER A 1 72 ? -0.816 11.024 -9.509 1.00 97.88 72 SER A C 1
ATOM 592 O O . SER A 1 72 ? -0.044 10.166 -9.950 1.00 97.88 72 SER A O 1
ATOM 594 N N . PHE A 1 73 ? -1.098 11.133 -8.209 1.00 98.38 73 PHE A N 1
ATOM 595 C CA . PHE A 1 73 ? -0.539 10.265 -7.182 1.00 98.38 73 PHE A CA 1
ATOM 596 C C . PHE A 1 73 ? -0.977 8.807 -7.356 1.00 98.38 73 PHE A C 1
ATOM 598 O O . PHE A 1 73 ? -0.119 7.921 -7.355 1.00 98.38 73 PHE A O 1
ATOM 605 N N . ILE A 1 74 ? -2.271 8.533 -7.557 1.00 98.12 74 ILE A N 1
ATOM 606 C CA . ILE A 1 74 ? -2.783 7.171 -7.766 1.00 98.12 74 ILE A CA 1
ATOM 607 C C . ILE A 1 74 ? -2.150 6.532 -9.002 1.00 98.12 74 ILE A C 1
ATOM 609 O O . ILE A 1 74 ? -1.664 5.397 -8.932 1.00 98.12 74 ILE A O 1
ATOM 613 N N . PHE A 1 75 ? -2.089 7.262 -10.117 1.00 97.81 75 PHE A N 1
ATOM 614 C CA . PHE A 1 75 ? -1.498 6.766 -11.356 1.00 97.81 75 PHE A CA 1
ATOM 615 C C . PHE A 1 75 ? -0.016 6.399 -11.179 1.00 97.81 75 PHE A C 1
ATOM 617 O O . PHE A 1 75 ? 0.396 5.275 -11.477 1.00 97.81 75 PHE A O 1
ATOM 624 N N . LYS A 1 76 ? 0.791 7.316 -10.633 1.00 98.06 76 LYS A N 1
ATOM 625 C CA . LYS A 1 76 ? 2.239 7.110 -10.456 1.00 98.06 76 LYS A CA 1
ATOM 626 C C . LYS A 1 76 ? 2.554 6.049 -9.403 1.00 98.06 76 LYS A C 1
ATOM 628 O O . LYS A 1 76 ? 3.445 5.225 -9.618 1.00 98.06 76 LYS A O 1
ATOM 633 N N . SER A 1 77 ? 1.788 6.009 -8.312 1.00 97.75 77 SER A N 1
ATOM 634 C CA . SER A 1 77 ? 1.877 4.946 -7.304 1.00 97.75 77 SER A CA 1
ATOM 635 C C . SER A 1 77 ? 1.592 3.581 -7.915 1.00 97.75 77 SER A C 1
ATOM 637 O O . SER A 1 77 ? 2.324 2.630 -7.660 1.00 97.75 77 SER A O 1
ATOM 639 N N . THR A 1 78 ? 0.583 3.475 -8.781 1.00 96.62 78 THR A N 1
ATOM 640 C CA . THR A 1 78 ? 0.240 2.209 -9.440 1.00 96.62 78 THR A CA 1
ATOM 641 C C . THR A 1 78 ? 1.363 1.705 -10.337 1.00 96.62 78 THR A C 1
ATOM 643 O O . THR A 1 78 ? 1.702 0.523 -10.256 1.00 96.62 78 THR A O 1
ATOM 646 N N . LEU A 1 79 ? 1.987 2.583 -11.130 1.00 95.00 79 LEU A N 1
ATOM 647 C CA . LEU A 1 79 ? 3.129 2.219 -11.977 1.00 95.00 79 LEU A CA 1
ATOM 648 C C . LEU A 1 79 ? 4.325 1.721 -11.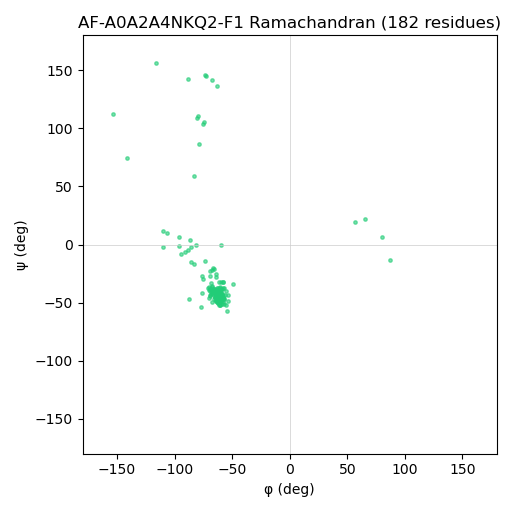156 1.00 95.00 79 LEU A C 1
ATOM 650 O O . LEU A 1 79 ? 4.921 0.697 -11.488 1.00 95.00 79 LEU A O 1
ATOM 654 N N . TYR A 1 80 ? 4.669 2.426 -10.077 1.00 97.00 80 TYR A N 1
ATOM 655 C CA . TYR A 1 80 ? 5.835 2.086 -9.266 1.00 97.00 80 TYR A CA 1
ATOM 656 C C . TYR A 1 80 ? 5.591 0.882 -8.345 1.00 97.00 80 TYR A C 1
ATOM 658 O O . TYR A 1 80 ? 6.324 -0.104 -8.408 1.00 97.00 80 TYR A O 1
ATOM 666 N N . LEU A 1 81 ? 4.542 0.909 -7.522 1.00 96.06 81 LEU A N 1
ATOM 667 C CA . LEU A 1 81 ? 4.295 -0.087 -6.468 1.00 96.06 81 LEU A CA 1
ATOM 668 C C . LEU A 1 81 ? 3.821 -1.450 -7.014 1.00 96.06 81 LEU A C 1
ATOM 670 O O . LEU A 1 81 ? 3.839 -2.470 -6.313 1.00 96.06 81 LEU A O 1
ATOM 674 N N . SER A 1 82 ? 3.418 -1.502 -8.286 1.00 90.31 82 SER A N 1
ATOM 675 C CA . SER A 1 82 ? 3.095 -2.755 -8.983 1.00 90.31 82 SER A CA 1
ATOM 676 C C . SER A 1 82 ? 4.296 -3.374 -9.706 1.00 90.31 82 SER A C 1
ATOM 678 O O . SER A 1 82 ? 4.184 -4.501 -10.176 1.00 90.31 82 SER A O 1
ATOM 680 N N . SER A 1 83 ? 5.449 -2.693 -9.756 1.00 87.31 83 SER A N 1
ATOM 681 C CA . SER A 1 83 ? 6.647 -3.158 -10.481 1.00 87.31 83 SER A CA 1
ATOM 682 C C . SER A 1 83 ? 7.298 -4.422 -9.904 1.00 87.31 83 SER A C 1
ATOM 684 O O . SER A 1 83 ? 8.045 -5.095 -10.608 1.00 87.31 83 SER A O 1
ATOM 686 N N . GLY A 1 84 ? 7.021 -4.744 -8.636 1.00 84.12 84 GLY A N 1
ATOM 687 C CA . GLY A 1 84 ? 7.642 -5.857 -7.908 1.00 84.12 84 GLY A CA 1
ATOM 688 C C . GLY A 1 84 ? 8.958 -5.499 -7.212 1.00 84.12 84 GLY A C 1
ATOM 689 O O . GLY A 1 84 ? 9.372 -6.233 -6.325 1.00 84.12 84 GLY A O 1
ATOM 690 N N . ASP A 1 85 ? 9.549 -4.350 -7.547 1.00 88.00 85 ASP A N 1
ATOM 691 C CA . ASP A 1 85 ? 10.850 -3.894 -7.036 1.00 88.00 85 ASP A CA 1
ATOM 692 C C . ASP A 1 85 ? 10.720 -2.684 -6.076 1.00 88.00 85 ASP A C 1
ATOM 694 O O . ASP A 1 85 ? 11.705 -2.020 -5.751 1.00 88.00 85 ASP A O 1
ATOM 698 N N . ALA A 1 86 ? 9.499 -2.351 -5.640 1.00 92.44 86 ALA A N 1
ATOM 699 C CA . ALA A 1 86 ? 9.249 -1.233 -4.732 1.00 92.44 86 ALA A CA 1
ATOM 700 C C . ALA A 1 86 ? 9.711 -1.540 -3.298 1.00 92.44 86 ALA A C 1
ATOM 702 O O . ALA A 1 86 ? 9.581 -2.662 -2.809 1.00 92.44 86 ALA A O 1
ATOM 703 N N . HIS A 1 87 ? 10.214 -0.524 -2.595 1.00 95.00 87 HIS A N 1
ATOM 704 C CA . HIS A 1 87 ? 10.583 -0.667 -1.187 1.00 95.00 87 HIS A CA 1
ATOM 705 C C . HIS A 1 87 ? 9.342 -0.742 -0.286 1.00 95.00 87 HIS A C 1
ATOM 707 O O . HIS A 1 87 ? 8.365 -0.024 -0.502 1.00 95.00 87 HIS A O 1
ATOM 713 N N . SER A 1 88 ? 9.415 -1.524 0.796 1.00 96.25 88 SER A N 1
ATOM 714 C CA . SER A 1 88 ? 8.313 -1.677 1.762 1.00 96.25 88 SER A CA 1
ATOM 715 C C . SER A 1 88 ? 7.866 -0.353 2.389 1.00 96.25 88 SER A C 1
ATOM 717 O O . SER A 1 88 ? 6.680 -0.159 2.656 1.00 96.25 88 SER A O 1
ATOM 719 N N . MET A 1 89 ? 8.794 0.591 2.575 1.00 97.56 89 MET A N 1
ATOM 720 C CA . MET A 1 89 ? 8.462 1.938 3.040 1.00 97.56 89 MET A CA 1
ATOM 721 C C . MET A 1 89 ? 7.602 2.701 2.028 1.00 97.56 89 MET A C 1
ATOM 723 O O . MET A 1 89 ? 6.640 3.353 2.424 1.00 97.56 89 MET A O 1
ATOM 727 N N . ASP A 1 90 ? 7.890 2.579 0.732 1.00 98.12 90 ASP A N 1
ATOM 728 C CA . ASP A 1 90 ? 7.123 3.247 -0.322 1.00 98.12 90 ASP A CA 1
ATOM 729 C C . ASP A 1 90 ? 5.727 2.624 -0.457 1.00 98.12 90 ASP A C 1
ATOM 731 O O . ASP A 1 90 ? 4.730 3.334 -0.586 1.00 98.12 90 ASP A O 1
ATOM 735 N N . GLU A 1 91 ? 5.633 1.298 -0.341 1.00 98.25 91 GLU A N 1
ATOM 736 C CA . GLU A 1 91 ? 4.362 0.569 -0.294 1.00 98.25 91 GLU A CA 1
ATOM 737 C C . GLU A 1 91 ? 3.503 0.993 0.908 1.00 98.25 91 GLU A C 1
ATOM 739 O O . GLU A 1 91 ? 2.293 1.216 0.775 1.00 98.25 91 GLU A O 1
ATOM 744 N N . PHE A 1 92 ? 4.127 1.158 2.079 1.00 98.50 92 PHE A N 1
ATOM 745 C CA . PHE A 1 92 ? 3.479 1.713 3.265 1.00 98.50 92 PHE A CA 1
ATOM 746 C C . PHE A 1 92 ? 3.014 3.155 3.030 1.00 98.50 92 PHE A C 1
ATOM 748 O O . PHE A 1 92 ? 1.856 3.463 3.304 1.00 98.50 92 PHE A O 1
ATOM 755 N N . MET A 1 93 ? 3.871 4.034 2.502 1.00 98.38 93 MET A N 1
ATOM 756 C CA . MET A 1 93 ? 3.522 5.434 2.238 1.00 98.38 93 MET A CA 1
ATOM 757 C C . MET A 1 93 ? 2.349 5.540 1.261 1.00 98.38 93 MET A C 1
ATOM 759 O O . MET A 1 93 ? 1.393 6.266 1.533 1.00 98.38 93 MET A O 1
ATOM 763 N N . GLY A 1 94 ? 2.391 4.770 0.169 1.00 98.25 94 GLY A N 1
ATOM 764 C CA . GLY A 1 94 ? 1.341 4.734 -0.843 1.00 98.25 94 GLY A CA 1
ATOM 765 C C . GLY A 1 94 ? -0.003 4.285 -0.272 1.00 98.25 94 GLY A C 1
ATOM 766 O O . GLY A 1 94 ? -1.013 4.976 -0.397 1.00 98.25 94 GLY A O 1
ATOM 767 N N . SER A 1 95 ? -0.011 3.146 0.422 1.00 98.56 95 SER A N 1
ATOM 768 C CA . SER A 1 95 ? -1.229 2.611 1.041 1.00 98.56 95 SER A CA 1
ATOM 769 C C . SER A 1 95 ? -1.766 3.482 2.180 1.00 98.56 95 SER A C 1
ATOM 771 O O . SER A 1 95 ? -2.978 3.655 2.291 1.00 98.56 95 SER A O 1
ATOM 773 N N . ASN A 1 96 ? -0.893 4.072 3.001 1.00 98.44 96 ASN A N 1
ATOM 774 C CA . ASN A 1 96 ? -1.305 4.959 4.086 1.00 98.44 96 ASN A CA 1
ATOM 775 C C . ASN A 1 96 ? -1.895 6.275 3.554 1.00 98.44 96 ASN A C 1
ATOM 777 O O . ASN A 1 96 ? -2.880 6.749 4.109 1.00 98.44 96 ASN A O 1
ATOM 781 N N . ALA A 1 97 ? -1.351 6.846 2.472 1.00 98.19 97 ALA A N 1
ATOM 782 C CA . ALA A 1 97 ? -1.941 8.025 1.833 1.00 98.19 97 ALA A CA 1
ATOM 783 C C . ALA A 1 97 ? -3.370 7.743 1.344 1.00 98.19 97 ALA A C 1
ATOM 785 O O . ALA A 1 97 ? -4.269 8.550 1.577 1.00 98.19 97 ALA A O 1
ATOM 786 N N . VAL A 1 98 ? -3.603 6.563 0.757 1.00 98.38 98 VAL A N 1
ATOM 787 C CA . VAL A 1 98 ? -4.951 6.155 0.347 1.00 98.38 98 VAL A CA 1
ATOM 788 C C . VAL A 1 98 ? -5.891 5.977 1.531 1.00 98.38 98 VAL A C 1
ATOM 790 O O . VAL A 1 98 ? -7.014 6.474 1.498 1.00 98.38 98 VAL A O 1
ATOM 793 N N . TYR A 1 99 ? -5.432 5.314 2.593 1.00 98.31 99 TYR A N 1
ATOM 794 C CA . TYR A 1 99 ? -6.216 5.172 3.817 1.00 98.31 99 TYR A CA 1
ATOM 795 C C . TYR A 1 99 ? -6.616 6.539 4.394 1.00 98.31 99 TYR A C 1
ATOM 797 O O . TYR A 1 99 ? -7.781 6.748 4.720 1.00 98.31 99 TYR A O 1
ATOM 805 N N . LEU A 1 100 ? -5.680 7.490 4.484 1.00 96.44 100 LEU A N 1
ATOM 806 C CA . LEU A 1 100 ? -5.967 8.835 4.991 1.00 96.44 100 LEU A CA 1
ATOM 807 C C . LEU A 1 100 ? -6.971 9.583 4.107 1.00 96.44 100 LEU A C 1
ATOM 809 O O . LEU A 1 100 ? -7.897 10.190 4.639 1.00 96.44 100 LEU A O 1
ATOM 813 N N . ASN A 1 101 ? -6.834 9.493 2.780 1.00 95.69 101 ASN A N 1
ATOM 814 C CA . ASN A 1 101 ? -7.796 10.081 1.847 1.00 95.69 101 ASN A CA 1
ATOM 815 C C . ASN A 1 101 ? -9.206 9.512 2.059 1.00 95.69 101 ASN A C 1
ATOM 817 O O . ASN A 1 101 ? -10.165 10.270 2.175 1.00 95.69 101 ASN A O 1
ATOM 821 N N . PHE A 1 102 ? -9.325 8.189 2.210 1.00 97.12 102 PHE A N 1
ATOM 822 C CA . PHE A 1 102 ? -10.593 7.546 2.550 1.00 97.12 102 PHE A CA 1
ATOM 823 C C . PHE A 1 102 ? -11.159 8.058 3.882 1.00 97.12 102 PHE A C 1
ATOM 825 O O . PHE A 1 102 ? -12.344 8.362 3.961 1.00 97.12 102 PHE A O 1
ATOM 832 N N . LYS A 1 103 ? -10.340 8.219 4.930 1.00 96.62 103 LYS A N 1
ATOM 833 C CA . LYS A 1 103 ? -10.838 8.736 6.218 1.00 96.62 103 LYS A CA 1
ATOM 834 C C . LYS A 1 103 ? -11.354 10.176 6.140 1.00 96.62 103 LYS A C 1
ATOM 836 O O . LYS A 1 103 ? -12.221 10.520 6.935 1.00 96.62 103 LYS A O 1
ATOM 841 N N . ILE A 1 104 ? -10.835 10.995 5.224 1.00 95.00 104 ILE A N 1
ATOM 842 C CA . ILE A 1 104 ? -11.241 12.400 5.068 1.00 95.00 104 ILE A CA 1
ATOM 843 C C . ILE A 1 104 ? -12.448 12.527 4.131 1.00 95.00 104 ILE A C 1
ATOM 845 O O . ILE A 1 104 ? -13.407 13.219 4.456 1.00 95.00 104 ILE A O 1
ATOM 849 N N . TYR A 1 105 ? -12.410 11.859 2.978 1.00 94.56 105 TYR A N 1
ATOM 850 C CA . TYR A 1 105 ? -13.370 12.069 1.888 1.00 94.56 105 TYR A CA 1
ATOM 851 C C . TYR A 1 105 ? -14.329 10.898 1.667 1.00 94.56 105 TYR A C 1
ATOM 853 O O . TYR A 1 105 ? -15.188 10.972 0.795 1.00 94.56 105 TYR A O 1
ATOM 861 N N . SER A 1 106 ? -14.191 9.806 2.425 1.00 94.38 106 SER A N 1
ATOM 862 C CA . SER A 1 106 ? -14.928 8.547 2.220 1.00 94.38 106 SER A CA 1
ATOM 863 C C . SER A 1 106 ? -14.757 7.937 0.819 1.00 94.38 106 SER A C 1
ATOM 865 O O . SER A 1 106 ? -15.545 7.087 0.407 1.00 94.38 106 SER A O 1
ATOM 867 N N . ASP A 1 107 ? -13.708 8.328 0.086 1.00 91.75 107 ASP A N 1
ATOM 868 C CA . ASP A 1 107 ? -13.379 7.756 -1.220 1.00 91.75 107 ASP A CA 1
ATOM 869 C C . ASP A 1 107 ? -12.764 6.362 -1.051 1.00 91.75 107 ASP A C 1
ATOM 871 O O . ASP A 1 107 ? -11.603 6.200 -0.669 1.00 91.75 107 ASP A O 1
ATOM 875 N N . SER A 1 108 ? -13.571 5.339 -1.325 1.00 94.62 108 SER A N 1
ATOM 876 C CA . SER A 1 108 ? -13.177 3.934 -1.215 1.00 94.62 108 SER A CA 1
ATOM 877 C C . SER A 1 108 ? -12.548 3.371 -2.494 1.00 94.62 108 SER A C 1
ATOM 879 O O . SER A 1 108 ? -12.056 2.240 -2.480 1.00 94.62 108 SER A O 1
ATOM 881 N N . THR A 1 109 ? -12.506 4.149 -3.582 1.00 95.12 109 THR A N 1
ATOM 882 C CA . THR A 1 109 ? -12.155 3.683 -4.936 1.00 95.12 109 THR A CA 1
ATOM 883 C C . THR A 1 109 ? -10.790 2.998 -4.975 1.00 95.12 109 THR A C 1
ATOM 885 O O . THR A 1 109 ? -10.619 1.957 -5.610 1.00 95.12 109 THR A O 1
ATOM 888 N N . ALA A 1 110 ? -9.814 3.538 -4.242 1.00 95.81 110 ALA A N 1
ATOM 889 C CA . ALA A 1 110 ? -8.449 3.019 -4.212 1.00 95.81 110 ALA A CA 1
ATOM 890 C C . ALA A 1 110 ? -8.155 2.065 -3.033 1.00 95.81 110 ALA A C 1
ATOM 892 O O . ALA A 1 110 ? -7.043 1.537 -2.946 1.00 95.81 110 ALA A O 1
ATOM 893 N N . LEU A 1 111 ? -9.108 1.791 -2.129 1.00 96.62 111 LEU A N 1
ATOM 894 C CA . LEU A 1 111 ? -8.838 0.997 -0.916 1.00 96.62 111 LEU A CA 1
ATOM 895 C C . LEU A 1 111 ? -8.400 -0.441 -1.222 1.00 96.62 111 LEU A C 1
ATOM 897 O O . LEU A 1 111 ? -7.487 -0.959 -0.577 1.00 96.62 111 LEU A O 1
ATOM 901 N N . TYR A 1 112 ? -8.995 -1.092 -2.225 1.00 97.81 112 TYR A N 1
ATOM 902 C CA . TYR A 1 112 ? -8.577 -2.440 -2.627 1.00 97.81 112 TYR A CA 1
ATOM 903 C C . TYR A 1 112 ? -7.140 -2.470 -3.151 1.00 97.81 112 TYR A C 1
ATOM 905 O O . TYR A 1 112 ? -6.397 -3.407 -2.854 1.00 97.81 112 TYR A O 1
ATOM 913 N N . GLN A 1 113 ? -6.728 -1.433 -3.879 1.00 97.38 113 GLN A N 1
ATOM 914 C CA . GLN A 1 113 ? -5.354 -1.294 -4.346 1.00 97.38 113 GLN A CA 1
ATOM 915 C C . GLN A 1 113 ? -4.398 -1.027 -3.170 1.00 97.38 113 GLN A C 1
ATOM 917 O O . GLN A 1 113 ? -3.347 -1.663 -3.063 1.00 97.38 113 GLN A O 1
ATOM 922 N N . ALA A 1 114 ? -4.796 -0.168 -2.228 1.00 98.25 114 ALA A N 1
ATOM 923 C CA . ALA A 1 114 ? -4.042 0.092 -1.006 1.00 98.25 114 ALA A CA 1
ATOM 924 C C . ALA A 1 114 ? -3.867 -1.168 -0.146 1.00 98.25 114 ALA A C 1
ATOM 926 O O . ALA A 1 114 ? -2.790 -1.376 0.408 1.00 98.25 114 ALA A O 1
ATOM 927 N N . LYS A 1 115 ? -4.874 -2.054 -0.096 1.00 98.56 115 LYS A N 1
ATOM 928 C CA . LYS A 1 115 ? -4.781 -3.369 0.563 1.00 98.56 115 LYS A CA 1
ATOM 929 C C . LYS A 1 115 ? -3.626 -4.192 -0.007 1.00 98.56 115 LYS A C 1
ATOM 931 O O . LYS A 1 115 ? -2.888 -4.810 0.756 1.00 98.56 115 LYS A O 1
ATOM 936 N N . VAL A 1 116 ? -3.462 -4.206 -1.333 1.00 98.12 116 VAL A N 1
ATOM 937 C CA . VAL A 1 116 ? -2.380 -4.948 -2.002 1.00 98.12 116 VAL A CA 1
ATOM 938 C C . VAL A 1 116 ? -1.018 -4.385 -1.606 1.00 98.12 116 VAL A C 1
ATOM 940 O O . VAL A 1 116 ? -0.146 -5.153 -1.204 1.00 98.12 116 VAL A O 1
ATOM 943 N N . TRP A 1 117 ? -0.836 -3.066 -1.667 1.00 98.31 117 TRP A N 1
ATOM 944 C CA . TRP A 1 117 ? 0.432 -2.430 -1.295 1.00 98.31 117 TRP A CA 1
ATOM 945 C C . TRP A 1 117 ? 0.748 -2.601 0.197 1.00 98.31 117 TRP A C 1
ATOM 947 O O . TRP A 1 117 ? 1.846 -3.024 0.545 1.00 98.31 117 TRP A O 1
ATOM 957 N N . ALA A 1 118 ? -0.226 -2.385 1.086 1.00 98.56 118 ALA A N 1
ATOM 958 C CA . ALA A 1 118 ? -0.038 -2.566 2.525 1.00 98.56 118 ALA A CA 1
ATOM 959 C C . ALA A 1 118 ? 0.321 -4.015 2.891 1.00 98.56 118 ALA A C 1
ATOM 961 O O . ALA A 1 118 ? 1.188 -4.242 3.735 1.00 98.56 118 ALA A O 1
ATOM 962 N N . LYS A 1 119 ? -0.296 -5.002 2.222 1.00 98.44 119 LYS A N 1
ATOM 963 C CA . LYS A 1 119 ? 0.049 -6.418 2.399 1.00 98.44 119 LYS A CA 1
ATOM 964 C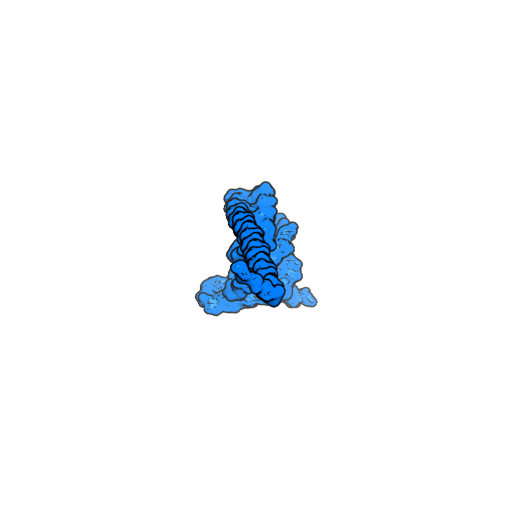 C . LYS A 1 119 ? 1.511 -6.686 2.046 1.00 98.44 119 LYS A C 1
ATOM 966 O O . LYS A 1 119 ? 2.182 -7.395 2.792 1.00 98.44 119 LYS A O 1
ATOM 971 N N . LYS A 1 120 ? 1.997 -6.146 0.922 1.00 97.69 120 LYS A N 1
ATOM 972 C CA . LYS A 1 120 ? 3.397 -6.314 0.509 1.00 97.69 120 LYS A CA 1
ATOM 973 C C . LYS A 1 120 ? 4.353 -5.709 1.541 1.00 97.69 120 LYS A C 1
ATOM 975 O O . LYS A 1 120 ? 5.252 -6.417 1.987 1.00 97.69 120 LYS A O 1
ATOM 980 N N . ALA A 1 121 ? 4.074 -4.500 2.034 1.00 97.88 121 ALA A N 1
ATOM 981 C CA . ALA A 1 121 ? 4.889 -3.867 3.072 1.00 97.88 121 ALA A CA 1
ATOM 982 C C . ALA A 1 121 ? 4.965 -4.728 4.347 1.00 97.88 121 ALA A C 1
ATOM 984 O O . ALA A 1 121 ? 6.050 -4.957 4.885 1.00 97.88 121 ALA A O 1
ATOM 985 N N . ALA A 1 122 ? 3.821 -5.248 4.809 1.00 98.06 122 ALA A N 1
ATOM 986 C CA . ALA A 1 122 ? 3.745 -6.101 5.994 1.00 98.06 122 ALA A CA 1
ATOM 987 C C . ALA A 1 122 ? 4.484 -7.440 5.813 1.00 98.06 122 ALA A C 1
ATOM 989 O O . ALA A 1 122 ? 5.153 -7.892 6.736 1.00 98.06 122 ALA A O 1
ATOM 990 N N . ILE 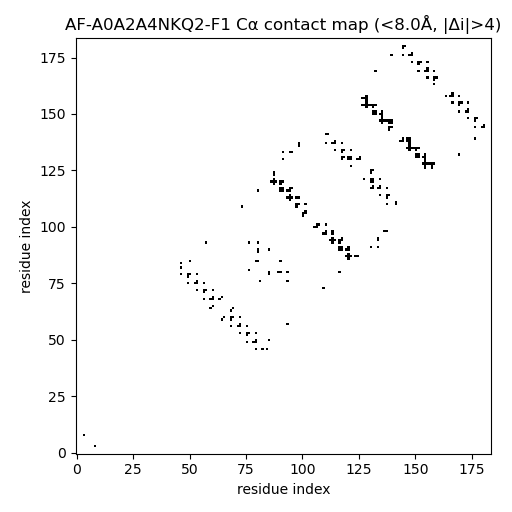A 1 123 ? 4.412 -8.062 4.630 1.00 97.25 123 ILE A N 1
ATOM 991 C CA . ILE A 1 123 ? 5.141 -9.308 4.330 1.00 97.25 123 ILE A CA 1
ATOM 992 C C . ILE A 1 123 ? 6.650 -9.063 4.249 1.00 97.25 123 ILE A C 1
ATOM 994 O O . ILE A 1 123 ? 7.424 -9.846 4.794 1.00 97.25 123 ILE A O 1
ATOM 998 N N . SER A 1 124 ? 7.069 -7.980 3.597 1.00 96.44 124 SER A N 1
ATOM 999 C CA . SER A 1 124 ? 8.483 -7.634 3.416 1.00 96.44 124 SER A CA 1
ATOM 1000 C C . SER A 1 124 ? 9.163 -7.207 4.718 1.00 96.44 124 SER A C 1
ATOM 1002 O O . SER A 1 124 ? 10.387 -7.259 4.833 1.00 96.44 124 SER A O 1
ATOM 1004 N N . SER A 1 125 ? 8.406 -6.752 5.718 1.00 96.25 125 SER A N 1
ATOM 1005 C CA . SER A 1 125 ? 8.949 -6.400 7.033 1.00 96.25 125 SER A CA 1
ATOM 1006 C C . SER A 1 125 ? 7.987 -6.833 8.149 1.00 96.25 125 SER A C 1
ATOM 1008 O O . SER A 1 125 ? 7.338 -5.988 8.773 1.00 96.25 125 SER A O 1
ATOM 1010 N N . PRO A 1 126 ? 7.913 -8.145 8.447 1.00 96.38 126 PRO A N 1
ATOM 1011 C CA . PRO A 1 126 ? 6.895 -8.721 9.332 1.00 96.38 126 PRO A CA 1
ATOM 1012 C C . PRO A 1 126 ? 7.010 -8.250 10.784 1.00 96.38 126 PRO A C 1
ATOM 1014 O O . PRO A 1 126 ? 6.022 -8.266 11.513 1.00 96.38 126 PRO A O 1
ATOM 1017 N N . ASN A 1 127 ? 8.185 -7.766 11.189 1.00 95.12 127 ASN A N 1
ATOM 1018 C CA . ASN A 1 127 ? 8.437 -7.233 12.530 1.00 95.12 127 ASN A CA 1
ATOM 1019 C C . ASN A 1 127 ? 8.071 -5.742 12.669 1.00 95.12 127 ASN A C 1
ATOM 1021 O O . ASN A 1 127 ? 8.207 -5.166 13.747 1.00 95.12 127 ASN A O 1
ATOM 1025 N N . SER A 1 128 ? 7.626 -5.085 11.591 1.00 95.56 128 SER A 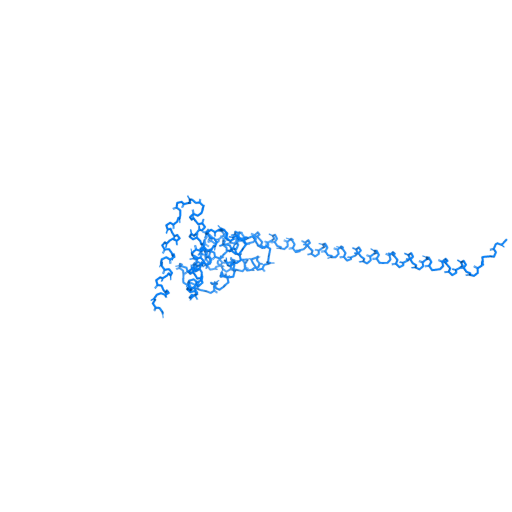N 1
ATOM 1026 C CA . SER A 1 128 ? 7.217 -3.679 11.621 1.00 95.56 128 SER A CA 1
ATOM 1027 C C . SER A 1 128 ? 5.806 -3.548 12.188 1.00 95.56 128 SER A C 1
ATOM 1029 O O . SER A 1 128 ? 4.829 -3.920 11.534 1.00 95.56 128 SER A O 1
ATOM 1031 N N . CYS A 1 129 ? 5.669 -2.986 13.392 1.00 94.88 129 CYS A N 1
ATOM 1032 C CA . CYS A 1 129 ? 4.354 -2.681 13.962 1.00 94.88 129 CYS A CA 1
ATOM 1033 C C . CYS A 1 129 ? 3.559 -1.722 13.061 1.00 94.88 129 CYS A C 1
ATOM 1035 O O . CYS A 1 129 ? 2.376 -1.943 12.824 1.00 94.88 129 CYS A O 1
ATOM 1037 N N . LEU A 1 130 ? 4.235 -0.741 12.457 1.00 95.44 130 LEU A N 1
ATOM 1038 C CA . LEU A 1 130 ? 3.640 0.249 11.563 1.00 95.44 130 LEU A CA 1
ATOM 1039 C C . LEU A 1 130 ? 3.012 -0.377 10.307 1.00 95.44 130 LEU A C 1
ATOM 1041 O O . LEU A 1 130 ? 1.915 0.006 9.905 1.00 95.44 130 LEU A O 1
ATOM 1045 N N . TYR A 1 131 ? 3.697 -1.328 9.669 1.00 98.00 131 TYR A N 1
ATOM 1046 C CA . TYR A 1 131 ? 3.218 -1.897 8.404 1.00 98.00 131 TYR A CA 1
ATOM 1047 C C . TYR A 1 131 ? 2.078 -2.888 8.624 1.00 98.00 131 TYR A C 1
ATOM 1049 O O . TYR A 1 131 ? 1.083 -2.845 7.901 1.00 98.00 131 TYR A O 1
ATOM 1057 N N . ASN A 1 132 ? 2.195 -3.730 9.656 1.00 98.19 132 ASN A N 1
ATOM 1058 C CA . ASN A 1 132 ? 1.121 -4.637 10.055 1.00 98.19 132 ASN A CA 1
ATOM 1059 C C . ASN A 1 132 ? -0.136 -3.855 10.460 1.00 98.19 132 ASN A C 1
ATOM 1061 O O . ASN A 1 132 ? -1.232 -4.180 10.012 1.00 98.19 132 ASN A O 1
ATOM 1065 N N . ASP A 1 133 ? 0.025 -2.775 11.224 1.00 98.06 1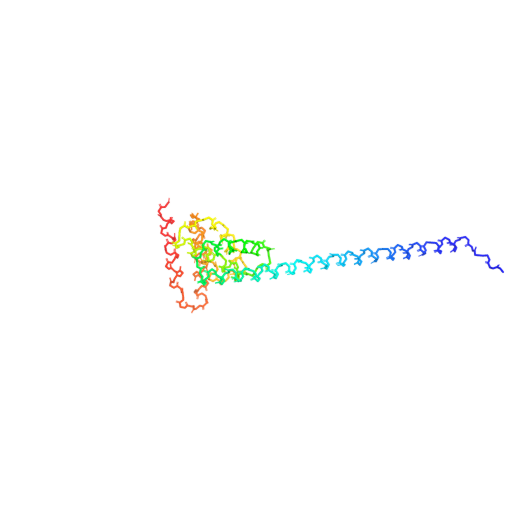33 ASP A N 1
ATOM 1066 C CA . ASP A 1 133 ? -1.079 -1.907 11.620 1.00 98.06 133 ASP A CA 1
ATOM 1067 C C . ASP A 1 133 ? -1.751 -1.206 10.432 1.00 98.06 133 ASP A C 1
ATOM 1069 O O . ASP A 1 133 ? -2.977 -1.163 10.334 1.00 98.06 133 ASP A O 1
ATOM 1073 N N . ASN A 1 134 ? -0.965 -0.679 9.489 1.00 98.56 134 ASN A N 1
ATOM 1074 C CA . ASN A 1 134 ? -1.519 -0.066 8.286 1.00 98.56 134 ASN A CA 1
ATOM 1075 C C . ASN A 1 134 ? -2.351 -1.059 7.472 1.00 98.56 134 ASN A C 1
ATOM 1077 O O . ASN A 1 134 ? -3.460 -0.744 7.040 1.00 98.56 134 ASN A O 1
ATOM 1081 N N . TYR A 1 135 ? -1.842 -2.280 7.313 1.00 98.75 135 TYR A N 1
ATOM 1082 C CA . TYR A 1 135 ? -2.579 -3.329 6.630 1.00 98.75 135 TYR A CA 1
ATOM 1083 C C . TYR 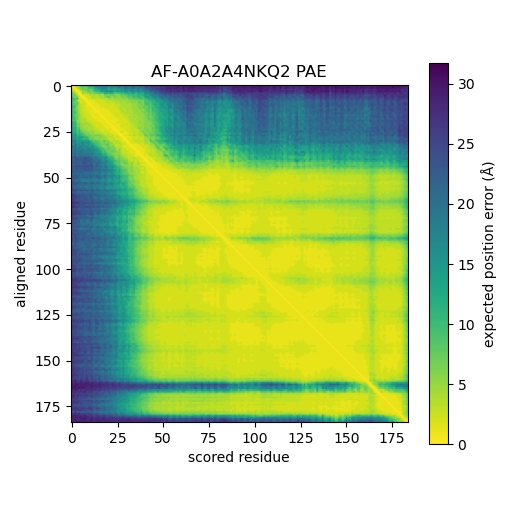A 1 135 ? -3.853 -3.721 7.389 1.00 98.75 135 TYR A C 1
ATOM 1085 O O . TYR A 1 135 ? -4.910 -3.838 6.773 1.00 98.75 135 TYR A O 1
ATOM 1093 N N . ALA A 1 136 ? -3.787 -3.833 8.719 1.00 98.62 136 ALA A N 1
ATOM 1094 C CA . ALA A 1 136 ? -4.942 -4.114 9.565 1.00 98.62 136 ALA A CA 1
ATOM 1095 C C . ALA A 1 136 ? -6.049 -3.058 9.418 1.00 98.62 136 ALA A C 1
ATOM 1097 O O . ALA A 1 136 ? -7.211 -3.412 9.227 1.00 98.62 136 ALA A O 1
ATOM 1098 N N . ARG A 1 137 ? -5.690 -1.767 9.433 1.00 98.56 137 ARG A N 1
ATOM 1099 C CA . ARG A 1 137 ? -6.635 -0.658 9.222 1.00 98.56 137 ARG A CA 1
ATOM 1100 C C . ARG A 1 137 ? -7.343 -0.763 7.879 1.00 98.56 137 ARG A C 1
ATOM 1102 O O . ARG A 1 137 ? -8.564 -0.713 7.830 1.00 98.56 137 ARG A O 1
ATOM 1109 N N . ILE A 1 138 ? -6.598 -0.975 6.798 1.00 98.69 138 ILE A N 1
ATOM 1110 C CA . ILE A 1 138 ? -7.190 -1.100 5.460 1.00 98.69 138 ILE A CA 1
ATOM 1111 C C . ILE A 1 138 ? -8.087 -2.342 5.356 1.00 98.69 138 ILE A C 1
ATOM 1113 O O . ILE A 1 138 ? -9.151 -2.279 4.745 1.00 98.69 138 ILE A O 1
ATOM 1117 N N . LEU A 1 139 ? -7.693 -3.468 5.962 1.00 98.62 139 LEU A N 1
ATOM 1118 C CA . LEU A 1 139 ? -8.536 -4.665 6.021 1.00 98.62 139 LEU A CA 1
ATOM 1119 C C . LEU A 1 139 ? -9.857 -4.390 6.741 1.00 98.62 139 LEU A C 1
ATOM 1121 O O . LEU A 1 139 ? -10.897 -4.841 6.266 1.00 98.62 139 LEU A O 1
ATOM 1125 N N . PHE A 1 140 ? -9.813 -3.650 7.849 1.00 98.31 140 PHE A N 1
ATOM 1126 C CA . PHE A 1 140 ? -10.996 -3.315 8.631 1.00 98.31 140 PHE A CA 1
ATOM 1127 C C . PHE A 1 140 ? -11.989 -2.473 7.827 1.00 98.31 140 PHE A C 1
ATOM 1129 O O . PHE A 1 140 ? -13.155 -2.840 7.738 1.00 98.31 140 PHE A O 1
ATOM 1136 N N . GLU A 1 141 ? -11.517 -1.410 7.170 1.00 97.81 141 GLU A N 1
ATOM 1137 C CA . GLU A 1 141 ? -12.375 -0.533 6.354 1.00 97.81 141 GLU A CA 1
ATOM 1138 C C . GLU A 1 141 ? -12.982 -1.256 5.140 1.00 97.81 141 GLU A C 1
ATOM 1140 O O . GLU A 1 141 ? -14.045 -0.889 4.651 1.00 97.81 141 GLU A O 1
ATOM 1145 N N . LEU A 1 142 ? -12.332 -2.321 4.664 1.00 97.44 142 LEU A N 1
ATOM 1146 C CA . LEU A 1 142 ? -12.856 -3.193 3.610 1.00 97.44 142 LEU A CA 1
ATOM 1147 C C . LEU A 1 142 ? -13.764 -4.322 4.137 1.00 97.44 142 LEU A C 1
ATOM 1149 O O . LEU A 1 142 ? -14.169 -5.185 3.360 1.00 97.44 142 LEU A O 1
ATOM 1153 N N . GLY A 1 143 ? -14.058 -4.362 5.440 1.00 96.94 143 GLY A N 1
ATOM 1154 C CA . GLY A 1 143 ? -14.918 -5.372 6.066 1.00 96.94 143 GLY A CA 1
ATOM 1155 C C . GLY A 1 143 ? -14.241 -6.719 6.348 1.00 96.94 143 GLY A C 1
ATOM 1156 O O . GLY A 1 143 ? -14.893 -7.657 6.802 1.00 96.94 143 GLY A O 1
ATOM 1157 N N . PHE A 1 144 ? -12.927 -6.848 6.142 1.00 97.62 144 PHE A N 1
ATOM 1158 C CA . PHE A 1 144 ? -12.170 -8.070 6.442 1.00 97.62 144 PHE A CA 1
ATOM 1159 C C . PHE A 1 144 ? -11.767 -8.131 7.925 1.00 97.62 144 PHE A C 1
ATOM 1161 O O . PHE A 1 144 ? -10.580 -8.202 8.257 1.00 97.62 144 PHE A O 1
ATOM 1168 N N . VAL A 1 145 ? -12.755 -8.109 8.825 1.00 97.19 145 VAL A N 1
ATOM 1169 C CA . VAL A 1 145 ? -12.562 -7.898 10.273 1.00 97.19 145 VAL A CA 1
ATOM 1170 C C . VAL A 1 145 ? -11.609 -8.923 10.903 1.00 97.19 145 VAL A C 1
ATOM 1172 O O . VAL A 1 145 ? -10.660 -8.536 11.581 1.00 97.19 145 VAL A O 1
ATOM 1175 N N . ASN A 1 146 ? -11.771 -10.220 10.623 1.00 96.56 146 ASN A N 1
ATOM 1176 C CA . ASN A 1 146 ? -10.882 -11.260 11.168 1.00 96.56 146 ASN A CA 1
ATOM 1177 C C . ASN A 1 146 ? -9.419 -11.071 10.729 1.00 96.56 146 ASN A C 1
ATOM 1179 O O . ASN A 1 146 ? -8.487 -11.281 11.506 1.00 96.56 146 ASN A O 1
ATOM 1183 N N . GLY A 1 147 ? -9.209 -10.635 9.483 1.00 97.75 147 GLY A N 1
ATOM 1184 C CA . GLY A 1 147 ? -7.881 -10.297 8.978 1.00 97.75 147 GLY A CA 1
ATOM 1185 C C . GLY A 1 147 ? -7.311 -9.054 9.660 1.00 97.75 147 GLY A C 1
ATOM 1186 O O . GLY A 1 147 ? -6.136 -9.044 10.022 1.00 97.75 147 GLY A O 1
ATOM 1187 N N . ALA A 1 148 ? -8.141 -8.032 9.874 1.00 98.38 148 ALA A N 1
ATOM 1188 C CA . ALA A 1 148 ? -7.748 -6.824 10.588 1.00 98.38 148 ALA A CA 1
ATOM 1189 C C . ALA A 1 148 ? -7.299 -7.129 12.023 1.00 98.38 148 ALA A C 1
ATOM 1191 O O . ALA A 1 148 ? -6.225 -6.689 12.426 1.00 98.38 148 ALA A O 1
ATOM 1192 N N . VAL A 1 149 ? -8.062 -7.943 12.762 1.00 98.12 149 VAL A N 1
ATOM 1193 C CA . VAL A 1 149 ? -7.695 -8.384 14.118 1.00 98.12 149 VAL A CA 1
ATOM 1194 C C . VAL A 1 149 ? -6.342 -9.090 14.106 1.00 98.12 149 VAL A C 1
ATOM 1196 O O . VAL A 1 149 ? -5.446 -8.673 14.834 1.00 98.12 149 VAL A O 1
ATOM 1199 N N . LYS A 1 150 ? -6.148 -10.077 13.221 1.00 98.06 150 LYS A N 1
ATOM 1200 C CA . LYS A 1 150 ? -4.884 -10.824 13.121 1.00 98.06 150 LYS A CA 1
ATOM 1201 C C . LYS A 1 150 ? -3.670 -9.906 12.943 1.00 98.06 150 LYS A C 1
ATOM 1203 O O . LYS A 1 150 ? -2.661 -10.068 13.621 1.00 98.06 150 LYS A O 1
ATOM 1208 N N . TYR A 1 151 ? -3.734 -8.952 12.017 1.00 98.31 151 TYR A N 1
ATOM 1209 C CA . TYR A 1 151 ? -2.595 -8.065 11.757 1.00 98.31 151 TYR A CA 1
ATOM 1210 C C . TYR A 1 151 ? -2.425 -6.977 12.829 1.00 98.31 151 TYR A C 1
ATOM 1212 O O . TYR A 1 151 ? -1.296 -6.560 13.088 1.00 98.31 151 TYR A O 1
ATOM 1220 N N . ALA A 1 152 ? -3.503 -6.566 13.503 1.00 97.69 152 ALA A N 1
ATOM 1221 C CA . ALA A 1 152 ? -3.421 -5.691 14.670 1.00 97.69 152 ALA A CA 1
ATOM 1222 C C . ALA A 1 152 ? -2.765 -6.394 15.875 1.00 97.69 152 ALA A C 1
ATOM 1224 O O . ALA A 1 152 ? -1.978 -5.767 16.581 1.00 97.69 152 ALA A O 1
ATOM 1225 N N . GLU A 1 153 ? -3.011 -7.695 16.077 1.00 97.31 153 GLU A N 1
ATOM 1226 C CA . GLU A 1 153 ? -2.314 -8.505 17.091 1.00 97.31 153 GLU A CA 1
ATOM 1227 C C . GLU A 1 153 ? -0.810 -8.555 16.816 1.00 97.31 153 GLU A C 1
ATOM 1229 O O . GLU A 1 153 ? -0.018 -8.214 17.692 1.00 97.31 153 GLU A O 1
ATOM 1234 N N . ILE A 1 154 ? -0.412 -8.853 15.574 1.00 97.25 154 ILE A N 1
ATOM 1235 C CA . ILE A 1 154 ? 1.004 -8.848 15.169 1.00 97.25 154 ILE A CA 1
ATOM 1236 C C . ILE A 1 154 ? 1.636 -7.468 15.412 1.00 97.25 154 ILE A C 1
ATOM 1238 O O . ILE A 1 154 ? 2.758 -7.368 15.915 1.00 97.25 154 ILE A O 1
ATOM 1242 N N . ALA A 1 155 ? 0.931 -6.384 15.072 1.00 96.31 155 ALA A N 1
ATOM 1243 C CA . ALA A 1 155 ? 1.421 -5.029 15.309 1.00 96.31 155 ALA A CA 1
ATOM 1244 C C . ALA A 1 155 ? 1.636 -4.739 16.804 1.00 96.31 155 ALA A C 1
ATOM 1246 O O . ALA A 1 155 ? 2.681 -4.198 17.174 1.00 96.31 155 ALA A O 1
ATOM 1247 N N . MET A 1 156 ? 0.684 -5.137 17.655 1.00 95.69 156 MET A N 1
ATOM 1248 C CA . MET A 1 156 ? 0.758 -4.985 19.109 1.00 95.69 156 MET A CA 1
ATOM 1249 C C . MET A 1 156 ? 1.910 -5.802 19.706 1.00 95.69 156 MET A C 1
ATOM 1251 O O . MET A 1 156 ? 2.711 -5.259 20.466 1.00 95.69 156 MET A O 1
ATOM 1255 N N . GLU A 1 157 ? 2.039 -7.077 19.335 1.00 95.00 157 GLU A N 1
ATOM 1256 C CA . GLU A 1 157 ? 3.125 -7.947 19.797 1.00 95.00 157 GLU A CA 1
ATOM 1257 C C . GLU A 1 157 ? 4.498 -7.374 19.437 1.00 95.00 157 GLU A C 1
ATOM 1259 O O . GLU A 1 157 ? 5.401 -7.324 20.276 1.00 95.00 157 GLU A O 1
ATOM 1264 N N . ASN A 1 158 ? 4.657 -6.898 18.200 1.00 94.31 158 ASN A N 1
ATOM 1265 C CA . ASN A 1 158 ? 5.895 -6.268 17.752 1.00 94.31 158 ASN A CA 1
ATOM 1266 C C . ASN A 1 158 ? 6.186 -4.967 18.510 1.00 94.31 158 ASN A C 1
ATOM 1268 O O . ASN A 1 158 ? 7.339 -4.709 18.852 1.00 94.31 158 ASN A O 1
ATOM 1272 N N . ALA A 1 159 ? 5.164 -4.161 18.812 1.00 92.75 159 ALA A N 1
ATOM 1273 C CA . ALA A 1 159 ? 5.328 -2.938 19.594 1.00 92.75 159 ALA A CA 1
ATOM 1274 C C . ALA A 1 159 ? 5.778 -3.223 21.039 1.00 92.75 159 ALA A C 1
ATOM 1276 O O . ALA A 1 159 ? 6.647 -2.515 21.550 1.00 92.75 159 ALA A O 1
ATOM 1277 N N . ILE A 1 160 ? 5.242 -4.277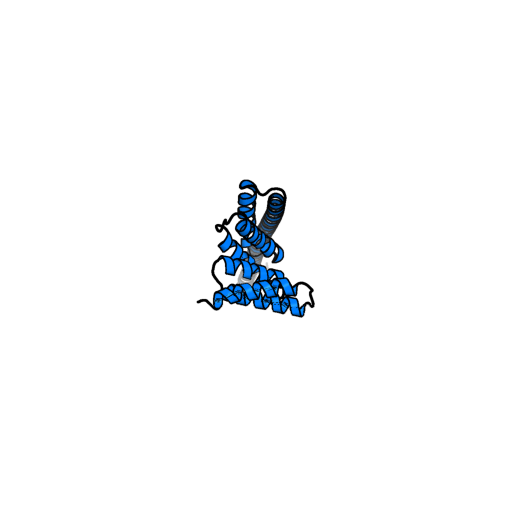 21.668 1.00 91.62 160 ILE A N 1
ATOM 1278 C CA . ILE A 1 160 ? 5.664 -4.740 23.001 1.00 91.62 160 ILE A CA 1
ATOM 1279 C C . ILE A 1 160 ? 7.125 -5.200 22.966 1.00 91.62 160 ILE A C 1
ATOM 1281 O O . ILE A 1 160 ? 7.928 -4.751 23.782 1.00 91.62 160 ILE A O 1
ATOM 1285 N N . LYS A 1 161 ? 7.495 -6.046 21.994 1.00 91.31 161 LYS A N 1
ATOM 1286 C CA . LYS A 1 161 ? 8.869 -6.565 21.846 1.00 91.31 161 LYS A CA 1
ATOM 1287 C C . LYS A 1 161 ? 9.908 -5.458 21.649 1.00 91.31 161 LYS A C 1
ATOM 1289 O O . LYS A 1 161 ? 11.040 -5.603 22.092 1.00 91.31 161 LYS A O 1
ATOM 1294 N N . GLN A 1 162 ? 9.531 -4.360 20.995 1.00 87.75 162 GLN A N 1
ATOM 1295 C CA . GLN A 1 162 ? 10.409 -3.210 20.753 1.00 87.75 162 GLN A CA 1
ATOM 1296 C C . GLN A 1 162 ? 10.514 -2.250 21.953 1.00 87.75 162 GLN A C 1
ATOM 1298 O O . GLN A 1 162 ? 11.221 -1.250 21.858 1.00 87.75 162 GLN A O 1
ATOM 1303 N N . GLY A 1 163 ? 9.818 -2.515 23.067 1.00 76.25 163 GLY A N 1
ATOM 1304 C CA . GLY A 1 163 ? 9.878 -1.690 24.281 1.00 76.25 163 GLY A CA 1
ATOM 1305 C C . GLY A 1 163 ? 9.329 -0.267 24.104 1.00 76.25 163 GLY A C 1
ATOM 1306 O O . GLY A 1 163 ? 9.719 0.642 24.831 1.00 76.25 163 GLY A O 1
ATOM 1307 N N . GLY A 1 164 ? 8.471 -0.037 23.103 1.00 65.12 164 GLY A N 1
ATOM 1308 C CA . GLY A 1 164 ? 8.070 1.311 22.701 1.00 65.12 164 GLY A CA 1
ATOM 1309 C C . GLY A 1 164 ? 6.854 1.865 23.452 1.00 65.12 164 GLY A C 1
ATOM 1310 O O . GLY A 1 164 ? 5.849 1.181 23.604 1.00 65.12 164 GLY A O 1
ATOM 1311 N N . ASN A 1 165 ? 6.864 3.168 23.761 1.00 63.34 165 ASN A N 1
ATOM 1312 C CA . ASN A 1 165 ? 5.725 3.944 24.301 1.00 63.34 165 ASN A CA 1
ATOM 1313 C C . ASN A 1 165 ? 4.458 3.980 23.407 1.00 63.34 165 ASN A C 1
ATOM 1315 O O . ASN A 1 165 ? 3.471 4.621 23.756 1.00 63.34 165 ASN A O 1
ATOM 1319 N N . LYS A 1 166 ? 4.467 3.337 22.231 1.00 66.38 166 LYS A N 1
ATOM 1320 C CA . LYS A 1 166 ? 3.364 3.365 21.249 1.00 66.38 166 LYS A CA 1
ATOM 1321 C C . LYS A 1 166 ? 2.410 2.169 21.353 1.00 66.38 166 LYS A C 1
ATOM 1323 O O . LYS A 1 166 ? 1.528 2.035 20.509 1.00 66.38 166 LYS A O 1
ATOM 1328 N N . THR A 1 167 ? 2.556 1.309 22.363 1.00 80.81 167 THR A N 1
ATOM 1329 C CA . THR A 1 167 ? 1.664 0.152 22.579 1.00 80.81 167 THR A CA 1
ATOM 1330 C C . THR A 1 167 ? 0.194 0.550 22.740 1.00 80.81 167 THR A C 1
ATOM 1332 O O . THR A 1 167 ? -0.673 -0.185 22.273 1.00 80.81 167 THR A O 1
ATOM 1335 N N . GLY A 1 168 ? -0.088 1.727 23.316 1.00 83.81 168 GLY A N 1
ATOM 1336 C CA . GLY A 1 168 ? -1.451 2.230 23.531 1.00 83.81 168 GLY A CA 1
ATOM 1337 C C . GLY A 1 168 ? -2.285 2.293 22.249 1.00 83.81 168 GLY A C 1
ATOM 1338 O O . GLY A 1 168 ? -3.340 1.670 22.179 1.00 83.81 168 GLY A O 1
ATOM 1339 N N . ILE A 1 169 ? -1.763 2.930 21.194 1.00 89.06 169 ILE A N 1
ATOM 1340 C CA . ILE A 1 169 ? -2.489 3.102 19.920 1.00 89.06 169 ILE A CA 1
ATOM 1341 C C . ILE A 1 169 ? -2.819 1.746 19.276 1.00 89.06 169 ILE A C 1
ATOM 1343 O O . ILE A 1 169 ? -3.917 1.557 18.751 1.00 89.06 169 ILE A O 1
ATOM 1347 N N . TYR A 1 170 ? -1.884 0.792 19.310 1.00 92.62 170 TYR A N 1
ATOM 1348 C CA . TYR A 1 170 ? -2.112 -0.539 18.738 1.00 92.62 170 TYR A CA 1
ATOM 1349 C C . TYR A 1 170 ? -3.110 -1.355 19.573 1.00 92.62 170 TYR A C 1
ATOM 1351 O O . TYR A 1 170 ? -3.954 -2.048 19.009 1.00 92.62 170 TYR A O 1
ATOM 1359 N N . SER A 1 171 ? -3.059 -1.235 20.903 1.00 92.44 171 SER A N 1
ATOM 1360 C CA . SER A 1 171 ? -3.986 -1.903 21.826 1.00 92.44 171 SER A CA 1
ATOM 1361 C C . SER A 1 171 ? -5.424 -1.395 21.682 1.00 92.44 171 SER A C 1
ATOM 1363 O O . SER A 1 171 ? -6.362 -2.188 21.565 1.00 92.44 171 SER A O 1
ATOM 1365 N N . GLU A 1 172 ? -5.611 -0.074 21.629 1.00 93.81 172 GLU A N 1
ATOM 1366 C CA . GLU A 1 172 ? -6.921 0.552 21.411 1.00 93.81 172 GLU A CA 1
ATOM 1367 C C . GLU A 1 172 ? -7.532 0.091 20.090 1.00 93.81 172 GLU A C 1
ATOM 1369 O O . GLU A 1 172 ? -8.696 -0.308 20.030 1.00 93.81 172 GLU A O 1
ATOM 1374 N N . ARG A 1 173 ? -6.722 0.071 19.030 1.00 94.00 173 ARG A N 1
ATOM 1375 C CA . ARG A 1 173 ? -7.166 -0.358 17.708 1.00 94.00 173 ARG A CA 1
ATOM 1376 C C . ARG A 1 173 ? -7.515 -1.839 17.656 1.00 94.00 173 ARG A C 1
ATOM 1378 O O . ARG A 1 173 ? -8.543 -2.198 17.090 1.00 94.00 173 ARG A O 1
ATOM 1385 N N . LEU A 1 174 ? -6.706 -2.693 18.281 1.00 96.00 174 LEU A N 1
ATOM 1386 C CA . LEU A 1 174 ? -7.015 -4.113 18.407 1.00 96.00 174 LEU A CA 1
ATOM 1387 C C . LEU A 1 174 ? -8.330 -4.331 19.167 1.00 96.00 174 LEU A C 1
ATOM 1389 O O . LEU A 1 174 ? -9.162 -5.136 18.748 1.00 96.00 174 LEU A O 1
ATOM 1393 N N . THR A 1 175 ? -8.531 -3.594 20.260 1.00 95.88 175 THR A N 1
ATOM 1394 C CA . THR A 1 175 ? -9.763 -3.644 21.056 1.00 95.88 175 THR A CA 1
ATOM 1395 C C . THR A 1 175 ? -10.968 -3.227 20.220 1.00 95.88 175 THR A C 1
ATOM 1397 O O . THR A 1 175 ? -11.979 -3.928 20.219 1.00 95.88 175 THR A O 1
ATOM 1400 N N . HIS A 1 176 ? -10.835 -2.140 19.456 1.00 95.62 176 HIS A N 1
ATOM 1401 C CA . HIS A 1 176 ? -11.859 -1.690 18.523 1.00 95.62 176 HIS A CA 1
ATOM 1402 C C . HIS A 1 176 ? -12.183 -2.768 17.485 1.00 95.62 176 HIS A C 1
ATOM 1404 O O . HIS A 1 176 ? -13.337 -3.142 17.352 1.00 95.62 176 HIS A O 1
ATOM 1410 N N . PHE A 1 177 ? -11.197 -3.353 16.801 1.00 96.56 177 PHE A N 1
ATOM 1411 C CA . PHE A 1 177 ? -11.476 -4.384 15.794 1.00 96.56 177 PHE A CA 1
ATOM 1412 C C . PHE A 1 177 ? -12.139 -5.633 16.396 1.00 96.56 177 PHE A C 1
ATOM 1414 O O . PHE A 1 177 ? -13.061 -6.188 15.800 1.00 96.56 177 PHE A O 1
ATOM 1421 N N . LYS A 1 178 ? -11.734 -6.044 17.606 1.00 95.69 178 LYS A N 1
ATOM 1422 C CA . LYS A 1 178 ? -12.327 -7.184 18.328 1.00 95.69 178 LYS A CA 1
ATOM 1423 C C . LYS A 1 178 ? -13.771 -6.950 18.781 1.00 95.69 178 LYS A C 1
ATOM 1425 O O . LYS A 1 178 ? -14.483 -7.927 19.015 1.00 95.69 178 LYS A O 1
ATOM 1430 N N . SER A 1 179 ? -14.241 -5.707 18.912 1.00 95.75 179 SER A N 1
ATOM 1431 C CA . SER A 1 179 ? -15.653 -5.473 19.248 1.00 95.75 179 SER A CA 1
ATOM 1432 C C . SER A 1 179 ? -16.588 -5.856 18.094 1.00 95.75 179 SER A C 1
ATOM 1434 O O . SER A 1 179 ? -17.706 -6.293 18.347 1.00 95.75 179 SER A O 1
ATOM 1436 N N . PHE A 1 180 ? -16.108 -5.802 16.847 1.00 92.31 180 PHE A N 1
ATOM 1437 C CA . PHE A 1 180 ? -16.875 -6.172 15.649 1.00 92.31 180 PHE A CA 1
ATOM 1438 C C . PHE A 1 180 ? -16.871 -7.675 15.360 1.00 92.31 180 PHE A C 1
ATOM 1440 O O . PHE A 1 180 ? -17.725 -8.149 14.620 1.00 92.31 180 PHE A O 1
ATOM 1447 N N . THR A 1 181 ? -15.958 -8.446 15.960 1.00 82.81 181 THR A N 1
ATOM 1448 C CA . THR A 1 181 ? -15.966 -9.917 15.857 1.00 82.81 181 THR A CA 1
ATOM 1449 C C . THR A 1 181 ? -16.873 -10.586 16.887 1.00 82.81 181 THR A C 1
ATOM 1451 O O . THR A 1 181 ? -17.129 -11.775 16.777 1.00 82.81 181 THR A O 1
ATOM 1454 N N . ARG A 1 182 ? -17.305 -9.861 17.929 1.00 63.41 182 ARG A N 1
ATOM 1455 C CA . ARG A 1 182 ? -18.165 -10.389 19.008 1.00 63.41 182 ARG A CA 1
ATOM 1456 C C . ARG A 1 182 ? -19.660 -10.136 18.780 1.00 63.41 182 ARG A C 1
ATOM 1458 O O . ARG A 1 182 ? -20.469 -10.614 19.566 1.00 63.41 182 ARG A O 1
ATOM 1465 N N . GLY A 1 183 ? -20.006 -9.349 17.760 1.00 57.34 183 GLY A N 1
ATOM 1466 C CA . GLY A 1 183 ? -21.383 -9.002 17.391 1.00 57.34 183 GLY A CA 1
ATOM 1467 C C . GLY A 1 183 ? -21.897 -9.701 16.127 1.00 57.34 183 GLY A C 1
ATOM 1468 O O . GLY A 1 183 ? -22.948 -9.311 15.627 1.00 57.34 183 GLY A O 1
ATOM 1469 N N . GLN A 1 184 ? -21.151 -10.679 15.604 1.00 47.78 184 GLN A N 1
ATOM 1470 C CA . GLN A 1 184 ? -21.533 -11.587 14.515 1.00 47.78 184 GLN A CA 1
ATOM 1471 C C . GLN A 1 184 ? -21.521 -13.018 15.045 1.00 47.78 184 GLN A C 1
ATOM 1473 O O . GLN A 1 184 ? -22.349 -13.817 14.561 1.00 47.78 184 GLN A O 1
#

Sequence (184 aa):
MIKMKKSNIILASLLVFIAVATIVLNIDFKMNEVAYKDKMEIKVFKLNKYRKDFHVSLEQLKDSMTIKNWDSFIFKSTLYLSSGDAHSMDEFMGSNAVYLNFKIYSDSTALYQAKVWAKKAAISSPNSCLYNDNYARILFELGFVNGAVKYAEIAMENAIKQGGNKTGIYSERLTHFKSFTRGQ

Foldseek 3Di:
DDDDDPVVVVVVVVVVVVVVVVVVVVVVVVVVVVVVVVVVVVLVVVLVVLVVQLVVLLVVCVVDPDPVSVVSNLVSLCSRLVSVPDALVSLLSSLVVVLVCCVVPVPCPCLVVSLVSLVVSCVVPVLALSSLQSNLSSCVVVVVLVSSLVSLVSSLVSCVVVVDPCNVVSVVSNVVSVVVVVVD

pLDDT: mean 90.12, std 10.85, range [47.56, 98.75]

Nearest PDB structures (foldseek):
  8gck-assembly1_B  TM=7.346E-01  e=8.469E-03  Homo sapiens
  8dti-assembly1_B  TM=5.294E-01  e=7.249E-02  Arabidopsis thaliana
  7dhg-assembly1_C  TM=6.552E-01  e=3.722E-01  Homo sapiens
  8dth-assembly1_A  TM=4.629E-01  e=8.029E-02  Arabidopsis thaliana
  7y4i-assembly1_B  TM=4.931E-01  e=6.530E-01  Arabidopsis thaliana

Solvent-accessible surface area (backbone atoms only — not comparable to full-atom values): 9547 Å² total; per-residue (Å²): 134,89,82,78,55,71,68,59,54,54,51,50,52,51,52,52,50,51,52,52,52,52,51,51,54,52,50,54,51,50,54,51,52,50,57,50,49,53,53,49,52,53,49,52,53,52,49,54,48,29,48,52,48,25,53,54,27,50,51,47,31,72,78,43,88,40,71,68,33,48,53,49,27,55,54,32,37,50,62,27,62,66,66,78,79,56,53,44,67,56,23,36,52,54,18,48,53,46,52,53,47,22,75,74,70,67,53,59,88,54,49,71,58,23,41,54,33,14,45,49,14,18,68,77,37,71,73,36,29,68,30,22,34,52,29,12,52,47,29,40,79,71,67,38,43,72,59,12,33,55,28,19,49,53,13,29,55,32,27,57,75,67,72,46,94,62,37,61,66,36,48,55,49,31,52,55,43,50,57,64,69,75,77,114

Mean predicted aligned error: 8.8 Å